Protein AF-A0A813JEU6-F1 (afdb_monomer)

Radius of gyration: 28.08 Å; Cα contacts (8 Å, |Δi|>4): 215; chains: 1; bounding box: 55×67×93 Å

Sequence (274 aa):
MEKSQTVWKFLEMPPPAVVATRYLFKSQRLNYARQCGKLTDPKYDKEHAYRLTHPMLVKTSLRLLATEGALQEAAKTSAAALATPEPAAEESSSPRTVMRSSVDGGAGYPSDASTPQRASSQGSGLADSPTSAIAKGGEAAAIQEAEASIVEMLRWAIANGTDQVRQHFLKENGIGVLLSFIFRKGRSESSREEGFGPDQRARNVLNALIKAAGDKFSSVFAHFLSAGGISVLSESVDLLQQHQGFADFVSKLLWIAWDEEAQRAFLSEGHIRE

pLDDT: mean 77.11, std 19.9, range [33.62, 98.12]

Organism: Polarella g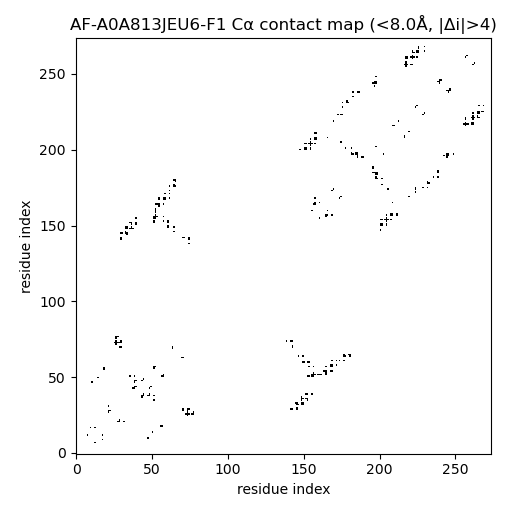lacialis (NCBI:txid89957)

Mean predicted aligned error: 12.78 Å

Solvent-accessible surface area (backbone atoms only — not comparable to full-atom values): 16171 Å² total; per-residue (Å²): 127,82,86,78,72,61,97,58,63,74,85,76,48,55,65,70,54,56,53,47,47,53,70,73,38,50,51,46,34,54,60,54,30,38,59,53,28,56,30,73,38,80,91,32,39,88,85,47,27,73,55,49,34,37,52,67,50,45,53,51,42,48,50,49,62,60,36,68,59,59,54,53,52,15,49,54,45,40,53,51,64,71,66,55,75,76,77,76,79,76,79,78,85,73,87,86,83,86,84,90,82,90,84,88,88,84,87,83,87,86,91,83,90,84,85,80,87,86,85,89,79,92,78,93,70,94,67,87,74,80,61,70,64,62,55,53,54,56,50,54,50,49,48,53,49,18,50,54,17,38,39,50,40,46,23,48,18,45,60,74,29,57,70,68,30,45,49,47,37,54,76,68,43,38,65,52,41,48,50,54,44,34,50,53,50,39,64,70,44,60,81,72,48,89,89,68,54,59,49,66,59,56,50,47,29,52,50,25,43,42,65,70,42,48,91,50,31,22,59,56,48,16,54,40,31,65,70,54,34,53,57,61,56,59,73,39,48,69,57,35,75,75,32,64,54,43,37,53,49,54,50,51,55,47,62,75,23,65,44,73,61,23,49,51,28,60,55,56,62,61,72,75,78,119

Secondary structure (DSSP, 8-state):
--TT--SS-TTTS-HHHHHHHHHH-GGGHHHHHHHHHGGGSHHHHHHHGGGGG-HHHHHHHHHHHH-HHHHHHHHHHHHHHHHSPPPP------------------------------------------HHHHHHHHHHHHHHHHHHHHHHHHHHHHHHS-HHHHHHHHHTTHHHHHHHHHHHHHHHHTTT-TT--S-HHHHHHHHHHHHHHGGGHHHHHHHHIIIIIHHHHHTTHHHHHH-HHHHHHHHHHHHHH-SHHHHHHHHHTGGG--

Nearest PDB structures (foldseek):
  6umm-assembly1_H  TM=2.540E-01  e=4.601E+00  Mycolicibacterium smegmatis MC2 155

Foldseek 3Di:
DPPDPPPDPLLPDDLVVLLVCCVVQLLCVLVSLLVLLCCLPPVNVVPPLVSLLDLSLLLSLLVPLQPVVSLVVSLVSNVVVVPPPDPPPPPPDDDDDDDDDDDDDDDDDDDDDDDDDDDDDDDDDPDPDPPVPVSVVVSVVSSVSSNLSSLQSLLSNLQPYDVVSVVSCLVSLVVLSLLLSQLVVLVVCVVPDDPDAGDVSSVSSVVSNCVSCPPNVLVSVLVSLLVCVVVSVVVNVVVLVVDVRHVVVVVVSCVSNVDPSNVCSNVVVVVVPD

Structure (mmCIF, N/CA/C/O backbone):
data_AF-A0A813JEU6-F1
#
_entry.id   AF-A0A813JEU6-F1
#
loop_
_atom_site.group_PDB
_atom_site.id
_atom_site.type_symbol
_atom_site.label_atom_id
_atom_site.label_alt_id
_atom_site.label_comp_id
_atom_site.label_asym_id
_atom_site.label_entity_id
_atom_site.label_seq_id
_atom_site.pdbx_PDB_ins_code
_atom_site.Cartn_x
_atom_site.Cartn_y
_atom_site.Cartn_z
_atom_site.occupancy
_atom_site.B_iso_or_equiv
_atom_site.auth_seq_id
_atom_site.auth_comp_id
_atom_site.auth_asym_id
_atom_site.auth_atom_id
_atom_site.pdbx_PDB_model_num
ATOM 1 N N . MET A 1 1 ? 16.982 -17.218 -33.006 1.00 37.72 1 MET A N 1
ATOM 2 C CA . MET A 1 1 ? 16.481 -17.422 -31.630 1.00 37.72 1 MET A CA 1
ATOM 3 C C . MET A 1 1 ? 15.644 -16.216 -31.244 1.00 37.72 1 MET A C 1
ATOM 5 O O . MET A 1 1 ? 16.153 -15.105 -31.338 1.00 37.72 1 MET A O 1
ATOM 9 N N . GLU A 1 2 ? 14.375 -16.415 -30.883 1.00 40.03 2 GLU A N 1
ATOM 10 C CA . GLU A 1 2 ? 13.503 -15.353 -30.363 1.00 40.03 2 GLU A CA 1
ATOM 11 C C . GLU A 1 2 ? 14.085 -14.820 -29.050 1.00 40.03 2 GLU A C 1
ATOM 13 O O . GLU A 1 2 ? 13.938 -15.412 -27.980 1.00 40.03 2 GLU A O 1
ATOM 18 N N . LYS A 1 3 ? 14.826 -13.714 -29.140 1.00 47.50 3 LYS A N 1
ATOM 19 C CA . LYS A 1 3 ? 15.381 -13.031 -27.977 1.00 47.50 3 LYS A CA 1
ATOM 20 C C . LYS A 1 3 ? 14.199 -12.513 -27.153 1.00 47.50 3 LYS A C 1
ATOM 22 O O . LYS A 1 3 ? 13.478 -11.644 -27.628 1.00 47.50 3 LYS A O 1
ATOM 27 N N . SER A 1 4 ? 14.039 -13.041 -25.935 1.00 51.56 4 SER A N 1
ATOM 28 C CA . SER A 1 4 ? 13.095 -12.634 -24.872 1.00 51.56 4 SER A CA 1
ATOM 29 C C . SER A 1 4 ? 11.750 -13.365 -24.716 1.00 51.56 4 SER A C 1
ATOM 31 O O . SER A 1 4 ? 10.848 -12.830 -24.072 1.00 51.56 4 SER A O 1
ATOM 33 N N . GLN A 1 5 ? 11.621 -14.633 -25.128 1.00 43.12 5 GLN A N 1
ATOM 34 C CA . GLN A 1 5 ? 10.655 -15.494 -24.429 1.00 43.12 5 GLN A CA 1
ATOM 35 C C . GLN A 1 5 ? 11.175 -15.756 -23.005 1.00 43.12 5 GLN A C 1
ATOM 37 O O . GLN A 1 5 ? 11.946 -16.681 -22.758 1.00 43.12 5 GLN A O 1
ATOM 42 N N . THR A 1 6 ? 10.792 -14.908 -22.042 1.00 52.12 6 THR A N 1
ATOM 43 C CA . THR A 1 6 ? 10.820 -15.296 -20.626 1.00 52.12 6 THR A CA 1
ATOM 44 C C . THR A 1 6 ? 10.103 -16.633 -20.530 1.00 52.12 6 THR A C 1
ATOM 46 O O . THR A 1 6 ? 8.996 -16.737 -21.041 1.00 52.12 6 THR A O 1
ATOM 49 N N . VAL A 1 7 ? 10.760 -17.622 -19.925 1.00 46.81 7 VAL A N 1
ATOM 50 C CA . VAL A 1 7 ? 10.598 -19.088 -20.056 1.00 46.81 7 VAL A CA 1
ATOM 51 C C . VAL A 1 7 ? 9.150 -19.642 -20.049 1.00 46.81 7 VAL A C 1
ATOM 53 O O . VAL A 1 7 ? 8.946 -20.803 -20.375 1.00 46.81 7 VAL A O 1
ATOM 56 N N . TRP A 1 8 ? 8.127 -18.849 -19.722 1.00 54.94 8 TRP A N 1
ATOM 57 C CA . TRP A 1 8 ? 6.720 -19.247 -19.682 1.00 54.94 8 TRP A CA 1
ATOM 58 C C . TRP A 1 8 ? 5.816 -18.089 -20.123 1.00 54.94 8 TRP A C 1
ATOM 60 O O . TRP A 1 8 ? 6.054 -16.940 -19.733 1.00 54.94 8 TRP A O 1
ATOM 70 N N . LYS A 1 9 ? 4.724 -18.360 -20.859 1.00 63.66 9 LYS A N 1
ATOM 71 C CA . LYS A 1 9 ? 3.664 -17.354 -21.011 1.00 63.66 9 LYS A CA 1
ATOM 72 C C . LYS A 1 9 ? 3.099 -17.089 -19.621 1.00 63.66 9 LYS A C 1
ATOM 74 O O . LYS A 1 9 ? 2.478 -17.951 -19.011 1.00 63.66 9 LYS A O 1
ATOM 79 N N . PHE A 1 10 ? 3.344 -15.894 -19.101 1.00 60.50 10 PHE A N 1
ATOM 80 C CA . PHE A 1 10 ? 3.011 -15.501 -17.732 1.00 60.50 10 PHE A CA 1
ATOM 81 C C . PHE A 1 10 ? 1.551 -15.811 -17.332 1.00 60.50 10 PHE A C 1
ATOM 83 O O . PHE A 1 10 ? 1.274 -16.187 -16.192 1.00 60.50 10 PHE A O 1
ATOM 90 N N . LEU A 1 11 ? 0.626 -15.716 -18.291 1.00 63.69 11 LEU A N 1
ATOM 91 C CA . LEU A 1 11 ? -0.797 -16.022 -18.111 1.00 63.69 11 LEU A CA 1
ATOM 92 C C . LEU A 1 11 ? -1.090 -17.532 -17.997 1.00 63.69 11 LEU A C 1
ATOM 94 O O . LEU A 1 11 ? -2.031 -17.923 -17.306 1.00 63.69 11 LEU A O 1
ATOM 98 N N . GLU A 1 12 ? -0.251 -18.380 -18.595 1.00 71.12 12 GLU A N 1
ATOM 99 C CA . GLU A 1 12 ? -0.370 -19.846 -18.576 1.00 71.12 12 GLU A CA 1
ATOM 100 C C . GLU A 1 12 ? 0.210 -20.469 -17.295 1.00 71.12 12 GLU A C 1
ATOM 102 O O . GLU A 1 12 ? -0.091 -21.616 -16.970 1.00 71.12 12 GLU A O 1
ATOM 107 N N . MET A 1 13 ? 1.007 -19.724 -16.520 1.00 67.50 13 MET A N 1
ATOM 108 C CA . MET A 1 13 ? 1.539 -20.225 -15.251 1.00 67.50 13 MET A CA 1
ATOM 109 C C . MET A 1 13 ? 0.450 -20.305 -14.167 1.00 67.50 13 MET A C 1
ATOM 111 O O . MET A 1 13 ? -0.315 -19.346 -14.001 1.00 67.50 13 MET A O 1
ATOM 115 N N . PRO A 1 14 ? 0.420 -21.378 -13.351 1.00 65.69 14 PRO A N 1
ATOM 116 C CA . PRO A 1 14 ? -0.410 -21.429 -12.154 1.00 65.69 14 PRO A CA 1
ATOM 117 C C . PRO A 1 14 ? -0.106 -20.254 -11.203 1.00 65.69 14 PRO A C 1
ATOM 119 O O . PRO A 1 14 ? 1.054 -19.847 -11.087 1.00 65.69 14 PRO A O 1
ATOM 122 N N . PRO A 1 15 ? -1.097 -19.727 -10.458 1.00 60.72 15 PRO A N 1
ATOM 123 C CA . PRO A 1 15 ? -0.890 -18.594 -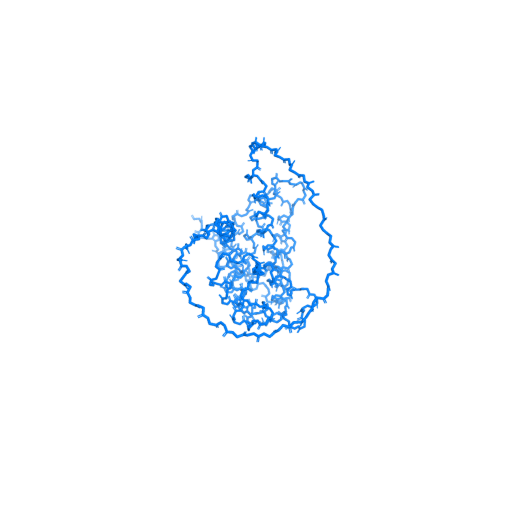9.549 1.00 60.72 15 PRO A CA 1
ATOM 124 C C . PRO A 1 15 ? 0.266 -18.777 -8.541 1.00 60.72 15 PRO A C 1
ATOM 126 O O . PRO A 1 15 ? 1.046 -17.837 -8.369 1.00 60.72 15 PRO A O 1
ATOM 129 N N . PRO A 1 16 ? 0.477 -19.967 -7.936 1.00 58.94 16 PRO A N 1
ATOM 130 C CA . PRO A 1 16 ? 1.634 -20.195 -7.069 1.00 58.94 16 PRO A CA 1
ATOM 131 C C . PRO A 1 16 ? 2.980 -20.057 -7.797 1.00 58.94 16 PRO A C 1
ATOM 133 O O . PRO A 1 16 ? 3.939 -19.556 -7.215 1.00 58.94 16 PRO A O 1
ATOM 136 N N . ALA A 1 17 ? 3.054 -20.436 -9.078 1.00 66.75 17 ALA A N 1
ATOM 137 C CA . ALA A 1 17 ? 4.271 -20.330 -9.883 1.00 66.75 17 ALA A CA 1
ATOM 138 C C . ALA A 1 17 ? 4.591 -18.871 -10.246 1.00 66.75 17 ALA A C 1
ATOM 140 O O . ALA A 1 17 ? 5.748 -18.456 -10.181 1.00 66.75 17 ALA A O 1
ATOM 141 N N . VAL A 1 18 ? 3.568 -18.058 -10.532 1.00 67.25 18 VAL A N 1
ATOM 142 C CA . VAL A 1 18 ? 3.700 -16.600 -10.722 1.00 67.25 18 VAL A CA 1
ATOM 143 C C . VAL A 1 18 ? 4.264 -15.918 -9.470 1.00 67.25 18 VAL A C 1
ATOM 145 O O . VAL A 1 18 ? 5.141 -15.059 -9.550 1.00 67.25 18 VAL A O 1
ATOM 148 N N . VAL A 1 19 ? 3.781 -16.309 -8.290 1.00 63.12 19 VAL A N 1
ATOM 149 C CA . VAL A 1 19 ? 4.295 -15.795 -7.014 1.00 63.12 19 VAL A CA 1
ATOM 150 C C . VAL A 1 19 ? 5.732 -16.265 -6.783 1.00 63.12 19 VAL A C 1
ATOM 152 O O . VAL A 1 19 ? 6.600 -15.453 -6.473 1.00 63.12 19 VAL A O 1
ATOM 155 N N . ALA A 1 20 ? 6.005 -17.561 -6.950 1.00 61.69 20 ALA A N 1
ATOM 156 C CA . ALA A 1 20 ? 7.319 -18.145 -6.693 1.00 61.69 20 ALA A CA 1
ATOM 157 C C . ALA A 1 20 ? 8.407 -17.558 -7.607 1.00 61.69 20 ALA A C 1
ATOM 159 O O . ALA A 1 20 ? 9.488 -17.201 -7.138 1.00 61.69 20 ALA A O 1
ATOM 160 N N . THR A 1 21 ? 8.114 -17.370 -8.895 1.00 69.00 21 THR A N 1
ATOM 161 C CA . THR A 1 21 ? 9.058 -16.798 -9.871 1.00 69.00 21 THR A CA 1
ATOM 162 C C . THR A 1 21 ? 9.505 -15.378 -9.507 1.00 69.00 21 THR A C 1
ATOM 164 O O . THR A 1 21 ? 10.678 -15.050 -9.686 1.00 69.00 21 THR A O 1
ATOM 167 N N . ARG A 1 22 ? 8.643 -14.558 -8.887 1.00 65.75 22 ARG A N 1
ATOM 168 C CA . ARG A 1 22 ? 9.015 -13.224 -8.362 1.00 65.75 22 ARG A CA 1
ATOM 169 C C . ARG A 1 22 ? 10.056 -13.279 -7.240 1.00 65.75 22 ARG A C 1
ATOM 171 O O . ARG A 1 22 ? 10.884 -12.371 -7.102 1.00 65.75 22 ARG A O 1
ATOM 178 N N . TYR A 1 23 ? 10.014 -14.327 -6.423 1.00 62.91 23 TYR A N 1
ATOM 179 C CA . TYR A 1 23 ? 10.981 -14.530 -5.346 1.00 62.91 23 TYR A CA 1
ATOM 180 C C . TYR A 1 23 ? 12.289 -15.127 -5.855 1.00 62.91 23 TYR A C 1
ATOM 182 O O . TYR A 1 23 ? 13.352 -14.671 -5.429 1.00 62.91 23 TYR A O 1
ATOM 190 N N . LEU A 1 24 ? 12.199 -16.094 -6.771 1.00 63.19 24 LEU A N 1
ATOM 191 C CA . LEU A 1 24 ? 13.341 -16.841 -7.293 1.00 63.19 24 LEU A CA 1
ATOM 192 C C . LEU A 1 24 ? 14.199 -16.007 -8.254 1.00 63.19 24 LEU A C 1
ATOM 194 O O . LEU A 1 24 ? 15.423 -16.039 -8.165 1.00 63.19 24 LEU A O 1
ATOM 198 N N . PHE A 1 25 ? 13.586 -15.196 -9.120 1.00 75.50 25 PHE A N 1
ATOM 199 C CA . PHE A 1 25 ? 14.305 -14.446 -10.155 1.00 75.50 25 PHE A CA 1
ATOM 200 C C . PHE A 1 25 ? 14.389 -12.957 -9.817 1.00 75.50 25 PHE A C 1
ATOM 202 O O . PHE A 1 25 ? 13.653 -12.130 -10.359 1.00 75.50 25 PHE A O 1
ATOM 209 N N . LYS A 1 26 ? 15.317 -12.604 -8.916 1.00 76.75 26 LYS A N 1
ATOM 210 C CA . LYS A 1 26 ? 15.502 -11.216 -8.450 1.00 76.75 26 LYS A CA 1
ATOM 211 C C . LYS A 1 26 ? 15.727 -10.219 -9.593 1.00 76.75 26 LYS A C 1
ATOM 213 O O . LYS A 1 26 ? 15.149 -9.138 -9.562 1.00 76.75 26 LYS A O 1
ATOM 218 N N . SER A 1 27 ? 16.494 -10.609 -10.612 1.00 77.12 27 SER A N 1
ATOM 219 C CA . SER A 1 27 ? 16.801 -9.789 -11.793 1.00 77.12 27 SER A CA 1
ATOM 220 C C . SER A 1 27 ? 15.574 -9.433 -12.639 1.00 77.12 27 SER A C 1
ATOM 222 O O . SE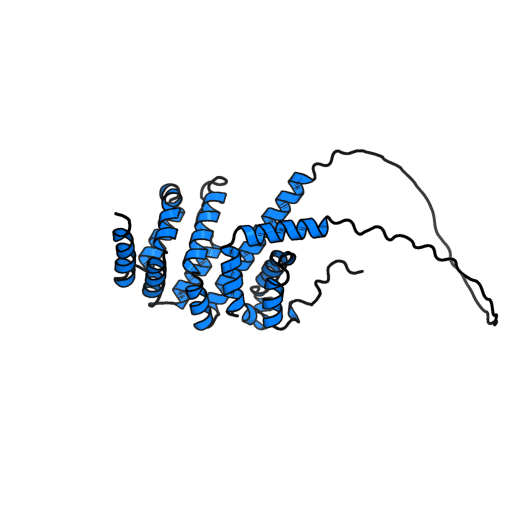R A 1 27 ? 15.588 -8.431 -13.340 1.00 77.12 27 SER A O 1
ATOM 224 N N . GLN A 1 28 ? 14.496 -10.218 -12.557 1.00 78.31 28 GLN A N 1
ATOM 225 C CA . GLN A 1 28 ? 13.286 -10.038 -13.366 1.00 78.31 28 GLN A CA 1
ATOM 226 C C . GLN A 1 28 ? 12.128 -9.399 -12.587 1.00 78.31 28 GLN A C 1
ATOM 228 O O . GLN A 1 28 ? 11.028 -9.241 -13.117 1.00 78.31 28 GLN A O 1
ATOM 233 N N . ARG A 1 29 ? 12.348 -9.003 -11.326 1.00 80.06 29 ARG A N 1
ATOM 234 C CA . ARG A 1 29 ? 11.290 -8.475 -10.447 1.00 80.06 29 ARG A CA 1
ATOM 235 C C . ARG A 1 29 ? 10.561 -7.270 -11.030 1.00 80.06 29 ARG A C 1
ATOM 237 O O . ARG A 1 29 ? 9.339 -7.228 -10.946 1.00 80.06 29 ARG A O 1
ATOM 244 N N . LEU A 1 30 ? 11.283 -6.336 -11.651 1.00 78.50 30 LEU A N 1
ATOM 245 C CA . LEU A 1 30 ? 10.684 -5.156 -12.289 1.00 78.50 30 LEU A CA 1
ATOM 246 C C . LEU A 1 30 ? 9.769 -5.541 -13.451 1.00 78.50 30 LEU A C 1
ATOM 248 O O . LEU A 1 30 ? 8.652 -5.044 -13.563 1.00 78.50 30 LEU A O 1
ATOM 252 N N . ASN A 1 31 ? 10.210 -6.478 -14.287 1.00 80.69 31 ASN A N 1
ATOM 253 C CA . ASN A 1 31 ? 9.414 -6.962 -15.410 1.00 80.69 31 ASN A CA 1
ATOM 254 C C . ASN A 1 31 ? 8.146 -7.668 -14.921 1.00 80.69 31 ASN A C 1
ATOM 256 O O . ASN A 1 31 ? 7.058 -7.381 -15.417 1.00 80.69 31 ASN A O 1
ATOM 260 N N . TYR A 1 32 ? 8.251 -8.506 -13.889 1.00 80.62 32 TYR A N 1
ATOM 261 C CA . TYR A 1 32 ? 7.089 -9.170 -13.298 1.00 80.62 32 TYR A CA 1
ATOM 262 C C . TYR A 1 32 ? 6.151 -8.222 -12.545 1.00 80.62 32 TYR A C 1
ATOM 264 O O . TYR A 1 32 ? 4.944 -8.462 -12.509 1.00 80.62 32 TYR A O 1
ATOM 272 N N . ALA A 1 33 ? 6.666 -7.156 -11.930 1.00 81.81 33 ALA A N 1
ATOM 273 C CA . ALA A 1 33 ? 5.839 -6.115 -11.325 1.00 81.81 33 ALA A CA 1
ATOM 274 C C . ALA A 1 33 ? 4.949 -5.461 -12.388 1.00 81.81 33 ALA A C 1
ATOM 276 O O . ALA A 1 33 ? 3.727 -5.468 -12.251 1.00 81.81 33 ALA A O 1
ATOM 277 N N . ARG A 1 34 ? 5.556 -5.021 -13.495 1.00 83.88 34 ARG A N 1
ATOM 278 C CA . ARG A 1 34 ? 4.853 -4.396 -14.623 1.00 83.88 34 ARG A CA 1
ATOM 279 C C . ARG A 1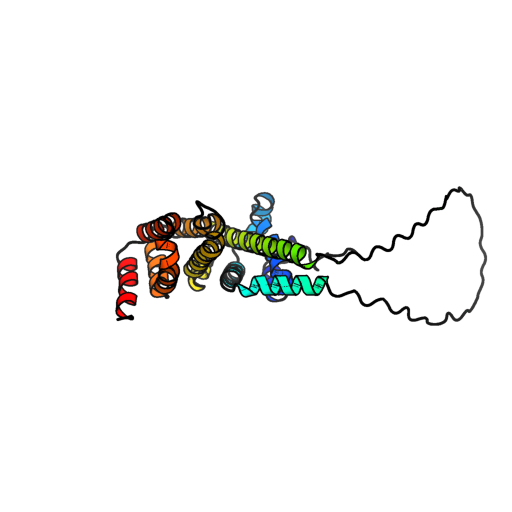 34 ? 3.867 -5.334 -15.312 1.00 83.88 34 ARG A C 1
ATOM 281 O O . ARG A 1 34 ? 2.733 -4.954 -15.581 1.00 83.88 34 ARG A O 1
ATOM 288 N N . GLN A 1 35 ? 4.261 -6.582 -15.565 1.00 82.81 35 GLN A N 1
ATOM 289 C CA . GLN A 1 35 ? 3.372 -7.577 -16.177 1.00 82.81 35 GLN A CA 1
ATOM 290 C C . GLN A 1 35 ? 2.139 -7.864 -15.314 1.00 82.81 35 GLN A C 1
ATOM 292 O O . GLN A 1 35 ? 1.042 -7.977 -15.850 1.00 82.81 35 GLN A O 1
ATOM 297 N N . CYS A 1 36 ? 2.292 -7.938 -13.990 1.00 80.75 36 CYS A N 1
ATOM 298 C CA . CYS A 1 36 ? 1.143 -8.073 -13.099 1.00 80.75 36 CYS A CA 1
ATOM 299 C C . CYS A 1 36 ? 0.292 -6.810 -13.021 1.00 80.75 36 CYS A C 1
ATOM 301 O O . CYS A 1 36 ? -0.914 -6.939 -12.848 1.00 80.75 36 CYS A O 1
ATOM 303 N N . GLY A 1 37 ? 0.892 -5.624 -13.162 1.00 83.06 37 GLY A N 1
ATOM 304 C CA . GLY A 1 37 ? 0.149 -4.372 -13.289 1.00 83.06 37 GLY A CA 1
ATOM 305 C C . GLY A 1 37 ? -0.880 -4.451 -14.415 1.00 83.06 37 GLY A C 1
ATOM 306 O O . GLY A 1 37 ? -2.023 -4.081 -14.215 1.00 83.06 37 GLY A O 1
ATOM 307 N N . LYS A 1 38 ? -0.544 -5.083 -15.547 1.00 84.06 38 LYS A N 1
ATOM 308 C CA . LYS A 1 38 ? -1.500 -5.300 -16.651 1.00 84.06 38 LYS A CA 1
ATOM 309 C C . LYS A 1 38 ? -2.723 -6.127 -16.252 1.00 84.06 38 LYS A C 1
ATOM 311 O O . LYS A 1 38 ? -3.752 -6.030 -16.902 1.00 84.06 38 LYS A O 1
ATOM 316 N N . LEU A 1 39 ? -2.651 -6.940 -15.195 1.00 83.81 39 LEU A N 1
ATOM 317 C CA . LEU A 1 39 ? -3.807 -7.715 -14.735 1.00 83.81 39 LEU A CA 1
ATOM 318 C C . LEU A 1 39 ? -4.896 -6.841 -14.097 1.00 83.81 39 LEU A C 1
ATOM 320 O O . LEU A 1 39 ? -5.989 -7.348 -13.873 1.00 83.81 39 LEU A O 1
ATOM 324 N N . THR A 1 40 ? -4.622 -5.565 -13.802 1.00 84.31 40 THR A N 1
ATOM 325 C CA . THR A 1 40 ? -5.649 -4.618 -13.344 1.00 84.31 40 THR A CA 1
ATOM 326 C C . THR A 1 40 ? -6.434 -3.995 -14.497 1.00 84.31 40 THR A C 1
ATOM 328 O O . THR A 1 40 ? -7.442 -3.335 -14.243 1.00 84.31 40 THR A O 1
ATOM 331 N N . ASP A 1 41 ? -6.026 -4.218 -15.754 1.00 85.50 41 ASP A N 1
ATOM 332 C CA . ASP A 1 41 ? -6.792 -3.761 -16.910 1.00 85.50 41 ASP A CA 1
ATOM 333 C C . ASP A 1 41 ? -8.127 -4.524 -17.001 1.00 85.50 41 ASP A C 1
ATOM 335 O O . ASP A 1 41 ? -8.139 -5.758 -16.896 1.00 85.50 41 ASP A O 1
ATOM 339 N N . PRO A 1 42 ? -9.248 -3.846 -17.329 1.00 87.38 42 PRO A N 1
ATOM 340 C CA . PRO A 1 42 ? -10.566 -4.478 -17.463 1.00 87.38 42 PRO A CA 1
ATOM 341 C C . PRO A 1 42 ? -10.599 -5.677 -18.420 1.00 87.38 42 PRO A C 1
ATOM 343 O O . PRO A 1 42 ? -11.422 -6.578 -18.274 1.00 87.38 42 PRO A O 1
ATOM 346 N N . LYS A 1 43 ? -9.679 -5.709 -19.395 1.00 87.62 43 LYS A N 1
ATOM 347 C CA . LYS A 1 43 ? -9.516 -6.819 -20.341 1.00 87.62 43 LYS A CA 1
ATOM 348 C C . LYS A 1 43 ? -9.162 -8.142 -19.650 1.00 87.62 43 LYS A C 1
ATOM 350 O O . LYS A 1 43 ? -9.590 -9.188 -20.123 1.00 87.62 43 LYS A O 1
ATOM 355 N N . TYR A 1 44 ? -8.381 -8.105 -18.571 1.00 80.75 44 TYR A N 1
ATOM 356 C CA . TYR A 1 44 ? -7.890 -9.301 -17.873 1.00 80.75 44 TYR A CA 1
ATOM 357 C C . TYR A 1 44 ? -8.584 -9.537 -16.523 1.00 80.75 44 TYR A C 1
ATOM 359 O O . TYR A 1 44 ? -8.308 -10.540 -15.860 1.00 80.75 44 TYR A O 1
ATOM 367 N N . ASP A 1 45 ? -9.504 -8.648 -16.136 1.00 78.25 45 ASP A N 1
ATOM 368 C CA . ASP A 1 45 ? -10.168 -8.652 -14.830 1.00 78.25 45 ASP A CA 1
ATOM 369 C C . ASP A 1 45 ? -10.882 -9.982 -14.541 1.00 78.25 45 ASP A C 1
ATOM 371 O O . ASP A 1 45 ? -10.652 -10.628 -13.518 1.00 78.25 45 ASP A O 1
ATOM 375 N N . LYS A 1 46 ? -11.660 -10.473 -15.512 1.00 80.81 46 LYS A N 1
ATOM 376 C CA . LYS A 1 46 ? -12.467 -11.694 -15.356 1.00 80.81 46 LYS A CA 1
ATOM 377 C C . LYS A 1 46 ? -11.639 -12.973 -15.232 1.00 80.81 46 LYS A C 1
ATOM 379 O O . LYS A 1 46 ? -12.021 -13.876 -14.495 1.00 80.81 46 LYS A O 1
ATOM 384 N N . GLU A 1 47 ? -10.532 -13.073 -15.964 1.00 78.62 47 GLU A N 1
ATOM 385 C CA . GLU A 1 47 ? -9.786 -14.332 -16.092 1.00 78.62 47 GLU A CA 1
ATOM 386 C C . GLU A 1 47 ? -8.579 -14.415 -15.165 1.00 78.62 47 GLU A C 1
ATOM 388 O O . GLU A 1 47 ? -8.142 -15.513 -14.820 1.00 78.62 47 GLU A O 1
ATOM 393 N N . HIS A 1 48 ? -7.989 -13.281 -14.785 1.00 80.69 48 HIS A N 1
ATOM 394 C CA . HIS A 1 48 ? -6.670 -13.279 -14.159 1.00 80.69 48 HIS A CA 1
ATOM 395 C C . HIS A 1 48 ? -6.538 -12.344 -12.963 1.00 80.69 48 HIS A C 1
ATOM 397 O O . HIS A 1 48 ? -5.618 -12.551 -12.167 1.00 80.69 48 HIS A O 1
ATOM 403 N N . ALA A 1 49 ? -7.429 -11.368 -12.768 1.00 79.62 49 ALA A N 1
ATOM 404 C CA . ALA A 1 49 ? -7.269 -10.438 -11.654 1.00 79.62 49 ALA A CA 1
ATOM 405 C C . ALA A 1 49 ? -7.445 -11.108 -10.288 1.00 79.62 49 ALA A C 1
ATOM 407 O O . ALA A 1 49 ? -6.763 -10.719 -9.345 1.00 79.62 49 ALA A O 1
ATOM 408 N N . TYR A 1 50 ? -8.194 -12.218 -10.186 1.00 82.75 50 TYR A N 1
ATOM 409 C CA . TYR A 1 50 ? -8.249 -13.031 -8.957 1.00 82.75 50 TYR A CA 1
ATOM 410 C C . TYR A 1 50 ? -6.856 -13.426 -8.439 1.00 82.75 50 TYR A C 1
ATOM 412 O O . TYR A 1 50 ? -6.674 -13.644 -7.246 1.00 82.75 50 TYR A O 1
ATOM 420 N N . ARG A 1 51 ? -5.842 -13.498 -9.312 1.00 83.44 51 ARG A N 1
ATOM 421 C CA . ARG A 1 51 ? -4.465 -13.803 -8.912 1.00 83.44 51 ARG A CA 1
ATOM 422 C C . ARG A 1 51 ? -3.893 -12.712 -8.016 1.00 83.44 51 ARG A C 1
ATOM 424 O O . ARG A 1 51 ? -3.144 -13.040 -7.104 1.00 83.44 51 ARG A O 1
ATOM 431 N N . LEU A 1 52 ? -4.272 -11.451 -8.238 1.00 85.38 52 LEU A N 1
ATOM 432 C CA . LEU A 1 52 ? -3.816 -10.281 -7.485 1.00 85.38 52 LEU A CA 1
ATOM 433 C C . LEU A 1 52 ? -4.271 -10.299 -6.020 1.00 85.38 52 LEU A C 1
ATOM 435 O O . LEU A 1 52 ? -3.600 -9.700 -5.184 1.00 85.38 52 LEU A O 1
ATOM 439 N N . THR A 1 53 ? -5.349 -11.018 -5.682 1.00 89.00 53 THR A N 1
ATOM 440 C CA . THR A 1 53 ? -5.804 -11.162 -4.288 1.00 89.00 53 THR A CA 1
ATOM 441 C C . THR A 1 53 ? -4.973 -12.165 -3.485 1.00 89.00 53 THR A C 1
ATOM 443 O O . THR A 1 53 ? -5.186 -12.308 -2.286 1.00 89.00 53 THR A O 1
ATOM 446 N N . HIS A 1 54 ? -4.016 -12.878 -4.088 1.00 88.50 54 HIS A N 1
ATOM 447 C CA . HIS A 1 54 ? -3.272 -13.898 -3.354 1.00 88.50 54 HIS A CA 1
ATOM 448 C C . HIS A 1 54 ? -2.433 -13.270 -2.215 1.00 88.50 54 HIS A C 1
ATOM 450 O O . HIS A 1 54 ? -1.618 -12.382 -2.488 1.00 88.50 54 HIS A O 1
ATOM 456 N N . PRO A 1 55 ? -2.517 -13.760 -0.958 1.00 88.38 55 PRO A N 1
ATOM 457 C CA . PRO A 1 55 ? -1.822 -13.163 0.190 1.00 88.38 55 PRO A CA 1
ATOM 458 C C . PRO A 1 55 ? -0.320 -12.951 -0.009 1.00 88.38 55 PRO A C 1
ATOM 460 O O . PRO A 1 55 ? 0.241 -11.917 0.352 1.00 88.38 55 PRO A O 1
ATOM 463 N N . MET A 1 56 ? 0.340 -13.917 -0.650 1.00 85.38 56 MET A N 1
ATOM 464 C CA . MET A 1 56 ? 1.766 -13.799 -0.946 1.00 85.38 56 MET A CA 1
ATOM 465 C C . MET A 1 56 ? 2.088 -12.664 -1.919 1.00 85.38 56 MET A C 1
ATOM 467 O O . MET A 1 56 ? 3.145 -12.065 -1.767 1.00 85.38 56 MET A O 1
ATOM 471 N N . LEU A 1 57 ? 1.209 -12.324 -2.872 1.00 85.69 57 LEU A N 1
ATOM 472 C CA . LEU A 1 57 ? 1.443 -11.172 -3.750 1.00 85.69 57 LEU A CA 1
ATOM 473 C C . LEU A 1 57 ? 1.372 -9.862 -2.980 1.00 85.69 57 LEU A C 1
ATOM 475 O O . LEU A 1 57 ? 2.209 -8.996 -3.225 1.00 85.69 57 LEU A O 1
ATOM 479 N N . VAL A 1 58 ? 0.429 -9.727 -2.045 1.00 89.44 58 VAL A N 1
ATOM 480 C CA . VAL A 1 58 ? 0.342 -8.555 -1.162 1.00 89.44 58 VAL A CA 1
ATOM 481 C C . VAL A 1 58 ? 1.628 -8.423 -0.353 1.00 89.44 58 VAL A C 1
ATOM 483 O O . VAL A 1 58 ? 2.278 -7.381 -0.396 1.00 89.44 58 VAL A O 1
ATOM 486 N N . LYS A 1 59 ? 2.070 -9.514 0.281 1.00 90.06 59 LYS A N 1
ATOM 487 C CA . LYS A 1 59 ? 3.325 -9.549 1.038 1.00 90.06 59 LYS A CA 1
ATOM 488 C C . LYS A 1 59 ? 4.546 -9.192 0.186 1.00 90.06 59 LYS A C 1
ATOM 490 O O . LYS A 1 59 ? 5.377 -8.391 0.609 1.00 90.06 59 LYS A O 1
ATOM 495 N N . THR A 1 60 ? 4.682 -9.760 -1.018 1.00 87.12 60 THR A N 1
ATOM 496 C CA . THR A 1 60 ? 5.786 -9.395 -1.924 1.00 87.12 60 THR A CA 1
ATOM 497 C C . THR A 1 60 ? 5.728 -7.920 -2.294 1.00 87.12 60 THR A C 1
ATOM 499 O O . THR A 1 60 ? 6.753 -7.251 -2.272 1.00 87.12 60 THR A O 1
ATOM 502 N N . SER A 1 61 ? 4.539 -7.424 -2.631 1.00 89.25 61 SER A N 1
ATOM 503 C CA . SER A 1 61 ? 4.314 -6.049 -3.077 1.00 89.25 61 SER A CA 1
ATOM 504 C C . SER A 1 61 ? 4.702 -5.047 -1.993 1.00 89.25 61 SER A C 1
ATOM 506 O O . SER A 1 61 ? 5.489 -4.142 -2.254 1.00 89.25 61 SER A O 1
ATOM 508 N N . LEU A 1 62 ? 4.257 -5.276 -0.754 1.00 91.19 62 LEU A N 1
ATOM 509 C CA . LEU A 1 62 ? 4.650 -4.470 0.403 1.00 91.19 62 LEU A CA 1
ATOM 510 C C . LEU A 1 62 ? 6.158 -4.515 0.644 1.00 91.19 62 LEU A C 1
ATOM 512 O O . LEU A 1 62 ? 6.791 -3.474 0.791 1.00 91.19 62 LEU A O 1
ATOM 516 N N . ARG A 1 63 ? 6.768 -5.706 0.597 1.00 89.56 63 ARG A N 1
ATOM 517 C CA . ARG A 1 63 ? 8.220 -5.842 0.764 1.00 89.56 63 ARG A CA 1
ATOM 518 C C . ARG A 1 63 ? 9.005 -5.075 -0.302 1.00 89.56 63 ARG A C 1
ATOM 520 O O . ARG A 1 63 ? 10.036 -4.490 0.023 1.00 89.56 63 ARG A O 1
ATOM 527 N N . LEU A 1 64 ? 8.550 -5.099 -1.556 1.00 87.00 64 LEU A N 1
ATOM 528 C CA . LEU A 1 64 ? 9.194 -4.379 -2.658 1.00 87.00 64 LEU A CA 1
ATOM 529 C C . LEU A 1 64 ? 9.068 -2.858 -2.506 1.00 87.00 64 LEU A C 1
ATOM 531 O O . LEU A 1 64 ? 10.033 -2.167 -2.806 1.00 87.00 64 LEU A O 1
ATOM 535 N N . LEU A 1 65 ? 7.937 -2.347 -2.007 1.00 88.19 65 LEU A N 1
ATOM 536 C CA . LEU A 1 65 ? 7.779 -0.913 -1.722 1.00 88.19 65 LEU A CA 1
ATOM 537 C C . LEU A 1 65 ? 8.616 -0.458 -0.519 1.00 88.19 65 LEU A C 1
ATOM 539 O O . LEU A 1 65 ? 9.237 0.607 -0.570 1.00 88.19 65 LEU A O 1
ATOM 543 N N . ALA A 1 66 ? 8.651 -1.273 0.540 1.00 87.56 66 ALA A N 1
ATOM 544 C CA . ALA A 1 66 ? 9.398 -0.988 1.763 1.00 87.56 66 ALA A CA 1
ATOM 545 C C . ALA A 1 66 ? 10.916 -1.020 1.534 1.00 87.56 66 ALA A C 1
ATOM 547 O O . ALA A 1 66 ? 11.652 -0.189 2.057 1.00 87.56 66 ALA A O 1
ATOM 548 N N . THR A 1 67 ? 11.398 -1.974 0.732 1.00 82.12 67 THR A N 1
ATOM 549 C CA . THR A 1 67 ? 12.832 -2.150 0.483 1.00 82.12 67 THR A CA 1
ATOM 550 C C . THR A 1 67 ? 13.232 -1.369 -0.765 1.00 82.12 67 THR A C 1
ATOM 552 O O . THR A 1 67 ? 13.272 -1.919 -1.862 1.00 82.12 67 THR A O 1
ATOM 555 N N . GLU A 1 68 ? 13.556 -0.090 -0.594 1.00 61.16 68 GLU A N 1
ATOM 556 C CA . GLU A 1 68 ? 13.961 0.833 -1.670 1.00 61.16 68 GLU A CA 1
ATOM 557 C C . GLU A 1 68 ? 15.071 0.269 -2.574 1.00 61.16 68 GLU A C 1
ATOM 559 O O . GLU A 1 68 ? 15.032 0.385 -3.800 1.00 61.16 68 GLU A O 1
ATOM 564 N N . GLY A 1 69 ? 16.019 -0.451 -1.969 1.00 59.38 69 GLY A N 1
ATOM 565 C CA . GLY A 1 69 ? 17.102 -1.120 -2.680 1.00 59.38 69 GLY A CA 1
ATOM 566 C C . GLY A 1 69 ? 16.662 -2.340 -3.489 1.00 59.38 69 GLY A C 1
ATOM 567 O O . GLY A 1 69 ? 17.307 -2.662 -4.473 1.00 59.38 69 GLY A O 1
ATOM 568 N N . ALA A 1 70 ? 15.557 -3.015 -3.162 1.00 61.97 70 ALA A N 1
ATOM 569 C CA . ALA A 1 70 ? 15.201 -4.269 -3.833 1.00 61.97 70 ALA A CA 1
ATOM 570 C C . ALA A 1 70 ? 14.789 -4.070 -5.301 1.00 61.97 70 ALA A C 1
ATOM 572 O O . ALA A 1 70 ? 14.982 -4.976 -6.116 1.00 61.97 70 ALA A O 1
ATOM 573 N N . LEU A 1 71 ? 14.220 -2.906 -5.635 1.00 68.75 71 LEU A N 1
ATOM 574 C CA . LEU A 1 71 ? 13.893 -2.531 -7.012 1.00 68.75 71 LEU A CA 1
ATOM 575 C C . LEU A 1 71 ? 15.115 -1.953 -7.735 1.00 68.75 71 LEU A C 1
ATOM 577 O O . LEU A 1 71 ? 15.356 -2.319 -8.882 1.00 68.75 71 LEU A O 1
ATOM 581 N N . GLN A 1 72 ? 15.929 -1.144 -7.051 1.00 71.56 72 GLN A N 1
ATOM 582 C CA . GLN A 1 72 ? 17.177 -0.604 -7.604 1.00 71.56 72 GLN A CA 1
ATOM 583 C C . GLN A 1 72 ? 18.227 -1.701 -7.872 1.00 71.56 72 GLN A C 1
ATOM 585 O O . GLN A 1 72 ? 18.892 -1.693 -8.900 1.00 71.56 72 GLN A O 1
ATOM 590 N N . GLU A 1 73 ? 18.369 -2.691 -6.991 1.00 66.62 73 GLU A N 1
ATOM 591 C CA . GLU A 1 73 ? 19.237 -3.860 -7.188 1.00 66.62 73 GLU A CA 1
ATOM 592 C C . GLU A 1 73 ? 18.761 -4.720 -8.358 1.00 66.62 73 GLU A C 1
ATOM 594 O O . GLU A 1 73 ? 19.576 -5.189 -9.155 1.00 66.62 73 GLU A O 1
ATOM 599 N N . ALA A 1 74 ? 17.445 -4.919 -8.488 1.00 66.81 74 ALA A N 1
ATOM 600 C CA . ALA A 1 74 ? 16.874 -5.632 -9.625 1.00 66.81 74 ALA A CA 1
ATOM 601 C C . ALA A 1 74 ? 17.151 -4.891 -10.942 1.00 66.81 74 ALA A C 1
ATOM 603 O O . ALA A 1 74 ? 17.515 -5.529 -11.929 1.00 66.81 74 ALA A O 1
ATOM 604 N N . ALA A 1 75 ? 17.042 -3.560 -10.933 1.00 71.25 75 ALA A N 1
ATOM 605 C CA . ALA A 1 75 ? 17.341 -2.699 -12.070 1.00 71.25 75 ALA A CA 1
ATOM 606 C C . ALA A 1 75 ? 18.813 -2.820 -12.506 1.00 71.25 75 ALA A C 1
ATOM 608 O O . ALA A 1 75 ? 19.090 -3.203 -13.645 1.00 71.25 75 ALA A O 1
ATOM 609 N N . LYS A 1 76 ? 19.747 -2.656 -11.560 1.00 75.00 76 LYS A N 1
ATOM 610 C CA . LYS A 1 76 ? 21.193 -2.834 -11.775 1.00 75.00 76 LYS A CA 1
ATOM 611 C C . LYS A 1 76 ? 21.545 -4.233 -12.283 1.00 75.00 76 LYS A C 1
ATOM 613 O O . LYS A 1 76 ? 22.330 -4.374 -13.217 1.00 75.00 76 LYS A O 1
ATOM 618 N N . THR A 1 77 ? 20.944 -5.275 -11.703 1.00 72.06 77 THR A N 1
ATOM 619 C CA . THR A 1 77 ? 21.194 -6.672 -12.107 1.00 72.06 77 THR A CA 1
ATOM 620 C C . THR A 1 77 ? 20.676 -6.943 -13.519 1.00 72.06 77 THR A C 1
ATOM 622 O O . THR A 1 77 ? 21.345 -7.610 -14.306 1.00 72.06 77 THR A O 1
ATOM 625 N N . SER A 1 78 ? 19.496 -6.418 -13.866 1.00 69.88 78 SER A N 1
ATOM 626 C CA . SER A 1 78 ? 18.941 -6.545 -15.216 1.00 69.88 78 SER A CA 1
ATOM 627 C C . SER A 1 78 ? 19.804 -5.819 -16.248 1.00 69.88 78 SER A C 1
ATOM 629 O O . SER A 1 78 ? 20.024 -6.357 -17.331 1.00 69.88 78 SER A O 1
ATOM 631 N N . ALA A 1 79 ? 20.312 -4.629 -15.919 1.00 74.31 79 ALA A N 1
ATOM 632 C CA . ALA A 1 79 ? 21.219 -3.882 -16.785 1.00 74.31 79 ALA A CA 1
ATOM 633 C C . ALA A 1 79 ? 22.550 -4.629 -16.996 1.00 74.31 79 ALA A C 1
ATOM 635 O O . ALA A 1 79 ? 23.013 -4.750 -18.128 1.00 74.31 79 ALA A O 1
ATOM 636 N N . ALA A 1 80 ? 23.124 -5.208 -15.935 1.00 72.25 80 ALA A N 1
ATOM 637 C CA . ALA A 1 80 ? 24.354 -5.999 -16.016 1.00 72.25 80 ALA A CA 1
ATOM 638 C C . ALA A 1 80 ? 24.194 -7.274 -16.870 1.00 72.25 80 ALA A C 1
ATOM 640 O O . ALA A 1 80 ? 25.080 -7.611 -17.655 1.00 72.25 80 ALA A O 1
ATOM 641 N N . ALA A 1 81 ? 23.046 -7.955 -16.775 1.00 67.81 81 ALA A N 1
ATOM 642 C CA . ALA A 1 81 ? 22.757 -9.145 -17.578 1.00 67.81 81 ALA A CA 1
ATOM 643 C C . ALA A 1 81 ? 22.634 -8.839 -19.084 1.00 67.81 81 ALA A C 1
ATOM 645 O O . ALA A 1 81 ? 23.000 -9.669 -19.909 1.00 67.81 81 ALA A O 1
ATOM 646 N N . LEU A 1 82 ? 22.148 -7.647 -19.445 1.00 65.88 82 LEU A N 1
ATOM 647 C CA . LEU A 1 82 ? 22.069 -7.178 -20.835 1.00 65.88 82 LEU A CA 1
ATOM 648 C C . LEU A 1 82 ? 23.425 -6.720 -21.391 1.00 65.88 82 LEU A C 1
ATOM 650 O O . LEU A 1 82 ? 23.635 -6.774 -22.598 1.00 65.88 82 LEU A O 1
ATOM 654 N N . ALA A 1 83 ? 24.330 -6.267 -20.522 1.00 66.88 83 ALA A N 1
ATOM 655 C CA . ALA A 1 83 ? 25.647 -5.759 -20.897 1.00 66.88 83 ALA A CA 1
ATOM 656 C C . ALA A 1 83 ? 26.731 -6.844 -20.992 1.00 66.88 83 ALA A C 1
ATOM 658 O O . ALA A 1 83 ? 27.857 -6.525 -21.364 1.00 66.88 83 ALA A O 1
ATOM 659 N N . THR A 1 84 ? 26.431 -8.103 -20.653 1.00 60.44 84 THR A N 1
ATOM 660 C CA . THR A 1 84 ? 27.403 -9.198 -20.781 1.00 60.44 84 THR A CA 1
ATOM 661 C C . THR A 1 84 ? 27.506 -9.577 -22.263 1.00 60.44 84 THR A C 1
ATOM 663 O O . THR A 1 84 ? 26.529 -10.100 -22.805 1.00 60.44 84 THR A O 1
ATOM 666 N N . PRO A 1 85 ? 28.632 -9.292 -22.949 1.00 55.12 85 PRO A N 1
ATOM 667 C CA . PRO A 1 85 ? 28.794 -9.677 -24.341 1.00 55.12 85 PRO A CA 1
ATOM 668 C C . PRO A 1 85 ? 28.737 -11.202 -24.438 1.00 55.12 85 PRO A C 1
ATOM 670 O O . PRO A 1 85 ? 29.428 -11.911 -23.706 1.00 55.12 85 PRO A O 1
ATOM 673 N N . GLU A 1 86 ? 27.866 -11.684 -25.320 1.00 54.38 86 GLU A N 1
ATOM 674 C CA . GLU A 1 86 ? 27.777 -13.084 -25.727 1.00 54.38 86 GLU A CA 1
ATOM 675 C C . GLU A 1 86 ? 29.204 -13.563 -26.052 1.00 54.38 86 GLU A C 1
ATOM 677 O O . GLU A 1 86 ? 29.857 -12.917 -26.880 1.00 54.38 86 GLU A O 1
ATOM 682 N N . PRO A 1 87 ? 29.748 -14.591 -25.366 1.00 52.78 87 PRO A N 1
ATOM 683 C CA . PRO A 1 87 ? 31.092 -15.062 -25.663 1.00 52.78 87 PRO A CA 1
ATOM 684 C C . PRO A 1 87 ? 31.105 -15.440 -27.137 1.00 52.78 87 PRO A C 1
ATOM 686 O O . PRO A 1 87 ? 30.304 -16.272 -27.570 1.00 52.78 87 PRO A O 1
ATOM 689 N N . ALA A 1 88 ? 31.952 -14.748 -27.904 1.00 56.91 88 ALA A N 1
ATOM 690 C CA . ALA A 1 88 ? 32.130 -15.002 -29.320 1.00 56.91 88 ALA A CA 1
ATOM 691 C C . ALA A 1 88 ? 32.315 -16.507 -29.484 1.00 56.91 88 ALA A C 1
ATOM 693 O O . ALA A 1 88 ? 33.201 -17.085 -28.854 1.00 56.91 88 ALA A O 1
ATOM 694 N N . ALA A 1 89 ? 31.415 -17.129 -30.244 1.00 53.38 89 ALA A N 1
ATOM 695 C CA . ALA A 1 89 ? 31.482 -18.544 -30.535 1.00 53.38 89 ALA A CA 1
ATOM 696 C C . ALA A 1 89 ? 32.885 -18.837 -31.072 1.00 53.38 89 ALA A C 1
ATOM 698 O O . ALA A 1 89 ? 33.227 -18.423 -32.179 1.00 53.38 89 ALA A O 1
ATOM 699 N N . GLU A 1 90 ? 33.710 -19.497 -30.260 1.00 52.56 90 GLU A N 1
ATOM 700 C CA . GLU A 1 90 ? 34.946 -20.089 -30.734 1.00 52.56 90 GLU A CA 1
ATOM 701 C C . GLU A 1 90 ? 34.532 -21.122 -31.779 1.00 52.56 90 GLU A C 1
ATOM 703 O O . GLU A 1 90 ? 33.976 -22.179 -31.465 1.00 52.56 90 GLU A O 1
ATOM 708 N N . GLU A 1 91 ? 34.738 -20.772 -33.048 1.00 53.22 91 GLU A N 1
ATOM 709 C CA . GLU A 1 91 ? 34.709 -21.702 -34.163 1.00 53.22 91 GLU A CA 1
ATOM 710 C C . GLU A 1 91 ? 35.758 -22.787 -33.891 1.00 53.22 91 GLU A C 1
ATOM 712 O O . GLU A 1 91 ? 36.917 -22.689 -34.289 1.00 53.22 91 GLU A O 1
ATOM 717 N N . SER A 1 92 ? 35.357 -23.840 -33.175 1.00 47.72 92 SER A N 1
ATOM 718 C CA . SER A 1 92 ? 36.138 -25.067 -33.091 1.00 47.72 92 SER A CA 1
ATOM 719 C C . SER A 1 92 ? 36.147 -25.716 -34.475 1.00 47.72 92 SER A C 1
ATOM 721 O O . SER A 1 92 ? 35.233 -26.427 -34.898 1.00 47.72 92 SER A O 1
ATOM 723 N N . SER A 1 93 ? 37.200 -25.415 -35.228 1.00 52.81 93 SER A N 1
ATOM 724 C CA . SER A 1 93 ? 37.551 -26.116 -36.449 1.00 52.81 93 SER A CA 1
ATOM 725 C C . SER A 1 93 ? 37.904 -27.564 -36.097 1.00 52.81 93 SER A C 1
ATOM 727 O O . SER A 1 93 ? 39.009 -27.847 -35.634 1.00 52.81 93 SER A O 1
ATOM 729 N N . SER A 1 94 ? 36.979 -28.494 -36.322 1.00 49.03 94 SER A N 1
ATOM 730 C CA . SER A 1 94 ? 37.316 -29.915 -36.446 1.00 49.03 94 SER A CA 1
ATOM 731 C C . SER A 1 94 ? 37.342 -30.315 -37.925 1.00 49.03 94 SER A C 1
ATOM 733 O O . SER A 1 94 ? 36.447 -29.924 -38.682 1.00 49.03 94 SER A O 1
ATOM 735 N N . PRO A 1 95 ? 38.364 -31.069 -38.370 1.00 59.19 95 PRO A N 1
ATOM 736 C CA . PRO A 1 95 ? 38.570 -31.386 -39.772 1.00 59.19 95 PRO A CA 1
ATOM 737 C C . PRO A 1 95 ? 37.593 -32.462 -40.254 1.00 59.19 95 PRO A C 1
ATOM 739 O O . PRO A 1 95 ? 37.325 -33.469 -39.602 1.00 59.19 95 PRO A O 1
ATOM 742 N N . ARG A 1 96 ? 37.075 -32.217 -41.453 1.00 43.44 96 ARG A N 1
ATOM 743 C CA . ARG A 1 96 ? 36.116 -33.033 -42.191 1.00 43.44 96 ARG A CA 1
ATOM 744 C C . ARG A 1 96 ? 36.847 -34.225 -42.823 1.00 43.44 96 ARG A C 1
ATOM 746 O O . ARG A 1 96 ? 37.519 -34.058 -43.838 1.00 43.44 96 ARG A O 1
ATOM 753 N N . THR A 1 97 ? 36.714 -35.425 -42.257 1.00 58.53 97 THR A N 1
ATOM 754 C CA . THR A 1 97 ? 37.140 -36.662 -42.934 1.00 58.53 97 THR A CA 1
ATOM 755 C C . THR A 1 97 ? 36.102 -37.065 -43.979 1.00 58.53 97 THR A C 1
ATOM 757 O O . THR A 1 97 ? 34.917 -37.223 -43.694 1.00 58.53 97 THR A O 1
ATOM 760 N N . VAL A 1 98 ? 36.579 -37.198 -45.212 1.00 48.28 98 VAL A N 1
ATOM 761 C CA . VAL A 1 98 ? 35.844 -37.601 -46.411 1.00 48.28 98 VAL A CA 1
ATOM 762 C C . VAL A 1 98 ? 35.776 -39.128 -46.477 1.00 48.28 98 VAL A C 1
ATOM 764 O O . VAL A 1 98 ? 36.819 -39.774 -46.508 1.00 48.28 98 VAL A O 1
ATOM 767 N N . MET A 1 99 ? 34.581 -39.706 -46.622 1.00 49.66 99 MET A N 1
ATOM 768 C CA . MET A 1 99 ? 34.416 -40.939 -47.400 1.00 49.66 99 MET A CA 1
ATOM 769 C C . MET A 1 99 ? 33.143 -40.890 -48.251 1.00 49.66 99 MET A C 1
ATOM 771 O O . MET A 1 99 ? 32.049 -40.601 -47.773 1.00 49.66 99 MET A O 1
ATOM 775 N N . ARG A 1 100 ? 33.361 -41.123 -49.549 1.00 46.62 100 ARG A N 1
ATOM 776 C CA . ARG A 1 100 ? 32.404 -41.189 -50.660 1.00 46.62 100 ARG A CA 1
ATOM 777 C C . ARG A 1 100 ? 31.700 -42.548 -50.712 1.00 46.62 100 ARG A C 1
ATOM 779 O O . ARG A 1 100 ? 32.351 -43.567 -50.520 1.00 46.62 100 ARG A O 1
ATOM 786 N N . SER A 1 101 ? 30.440 -42.535 -51.143 1.00 49.06 101 SER A N 1
ATOM 787 C CA . SER A 1 101 ? 29.760 -43.597 -51.912 1.00 49.06 101 SER A CA 1
ATOM 788 C C . SER A 1 101 ? 28.411 -43.023 -52.384 1.00 49.06 101 SER A C 1
ATOM 790 O O . SER A 1 101 ? 27.489 -42.920 -51.586 1.00 49.06 101 SER A O 1
ATOM 792 N N . SER A 1 102 ? 28.348 -42.331 -53.526 1.00 51.62 102 SER A N 1
ATOM 793 C CA . SER A 1 102 ? 27.852 -42.842 -54.824 1.00 51.62 102 SER A CA 1
ATOM 794 C C . SER A 1 102 ? 26.515 -43.587 -54.744 1.00 51.62 102 SER A C 1
ATOM 796 O O . SER A 1 102 ? 26.543 -44.743 -54.349 1.00 51.62 102 SER A O 1
ATOM 798 N N . VAL A 1 103 ? 25.408 -42.960 -55.181 1.00 52.62 103 VAL A N 1
ATOM 799 C CA . VAL A 1 103 ? 24.415 -43.506 -56.142 1.00 52.62 103 VAL A CA 1
ATOM 800 C C . VAL A 1 103 ? 23.665 -42.334 -56.809 1.00 52.62 103 VAL A C 1
ATOM 802 O O . VAL A 1 103 ? 23.304 -41.359 -56.152 1.00 52.62 103 VAL A O 1
ATOM 805 N N . ASP A 1 104 ? 23.500 -42.469 -58.125 1.00 46.69 104 ASP A N 1
ATOM 806 C CA . ASP A 1 104 ? 22.865 -41.601 -59.122 1.00 46.69 104 ASP A CA 1
ATOM 807 C C . ASP A 1 104 ? 21.363 -41.313 -58.938 1.00 46.69 104 ASP A C 1
ATOM 809 O O . ASP A 1 104 ? 20.620 -42.111 -58.370 1.00 46.69 104 ASP A O 1
ATOM 813 N N . GLY A 1 105 ? 20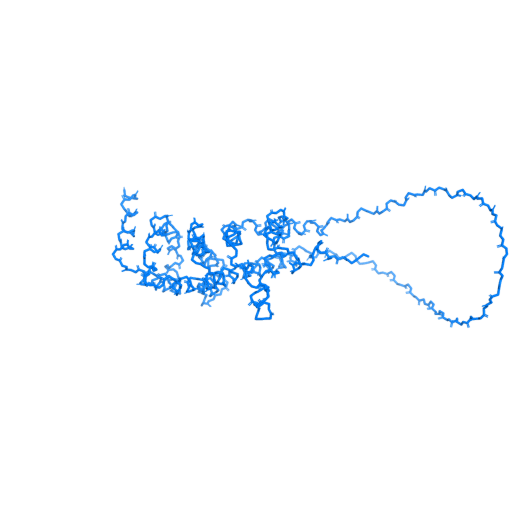.897 -40.227 -59.571 1.00 43.25 105 GLY A N 1
ATOM 814 C CA . GLY A 1 105 ? 19.489 -40.039 -59.947 1.00 43.25 105 GLY A CA 1
ATOM 815 C C . GLY A 1 105 ? 19.118 -38.576 -60.202 1.00 43.25 105 GLY A C 1
ATOM 816 O O . GLY A 1 105 ? 18.812 -37.851 -59.263 1.00 43.25 105 GLY A O 1
ATOM 817 N N . GLY A 1 106 ? 19.194 -38.132 -61.461 1.00 38.28 106 GLY A N 1
ATOM 818 C CA . GLY A 1 106 ? 19.065 -36.729 -61.878 1.00 38.28 106 GLY A CA 1
ATOM 819 C C . GLY A 1 106 ? 17.680 -36.237 -62.337 1.00 38.28 106 GLY A C 1
ATOM 820 O O . GLY A 1 106 ? 16.679 -36.937 -62.226 1.00 38.28 106 GLY A O 1
ATOM 821 N N . ALA A 1 107 ? 17.732 -35.038 -62.948 1.00 38.62 107 ALA A N 1
ATOM 822 C CA . ALA A 1 107 ? 16.701 -34.219 -63.623 1.00 38.62 107 ALA A CA 1
ATOM 823 C C . ALA A 1 107 ? 15.769 -33.397 -62.696 1.00 38.62 107 ALA A C 1
ATOM 825 O O . ALA A 1 107 ? 15.163 -33.941 -61.789 1.00 38.62 107 ALA A O 1
ATOM 826 N N . GLY A 1 108 ? 15.569 -32.080 -62.847 1.00 37.78 108 GLY A N 1
ATOM 827 C CA . GLY A 1 108 ? 16.038 -31.094 -63.825 1.00 37.78 108 GLY A CA 1
ATOM 828 C C . GLY A 1 108 ? 15.640 -29.655 -63.410 1.00 37.78 108 GLY A C 1
ATOM 829 O O . GLY A 1 108 ? 14.736 -29.460 -62.603 1.00 37.78 108 GLY A O 1
ATOM 830 N N . TYR A 1 109 ? 16.376 -28.678 -63.951 1.00 39.75 109 TYR A N 1
ATOM 831 C CA . TYR A 1 109 ? 16.236 -27.200 -63.883 1.00 39.75 109 TYR A CA 1
ATOM 832 C C . TYR A 1 109 ? 15.074 -26.678 -64.780 1.00 39.75 109 TYR A C 1
ATOM 834 O O . TYR A 1 109 ? 14.598 -27.498 -65.570 1.00 39.75 109 TYR A O 1
ATOM 842 N N . PRO A 1 110 ? 14.592 -25.397 -64.733 1.00 56.41 110 PRO A N 1
ATOM 843 C CA . PRO A 1 110 ? 15.326 -24.096 -64.788 1.00 56.41 110 PRO A CA 1
ATOM 844 C C . PRO A 1 110 ? 14.915 -23.059 -63.708 1.00 56.41 110 PRO A C 1
ATOM 846 O O . PRO A 1 110 ? 13.834 -23.146 -63.143 1.00 56.41 110 PRO A O 1
ATOM 849 N N . SER A 1 111 ? 15.815 -22.206 -63.195 1.00 43.84 111 SER A N 1
ATOM 850 C CA . SER A 1 111 ? 16.438 -20.967 -63.740 1.00 43.84 111 SER A CA 1
ATOM 851 C C . SER A 1 111 ? 15.516 -19.741 -63.753 1.00 43.84 111 SER A C 1
ATOM 853 O O . SER A 1 111 ? 14.590 -19.703 -64.547 1.00 43.84 111 SER A O 1
ATOM 855 N N . ASP A 1 112 ? 15.830 -18.759 -62.894 1.00 40.66 112 ASP A N 1
ATOM 856 C CA . ASP A 1 112 ? 15.966 -17.313 -63.190 1.00 40.66 112 ASP A CA 1
ATOM 857 C C . ASP A 1 112 ? 16.463 -16.614 -61.900 1.00 40.66 112 ASP A C 1
ATOM 859 O O . ASP A 1 112 ? 15.838 -16.701 -60.849 1.00 40.66 112 ASP A O 1
ATOM 863 N N . ALA A 1 113 ? 17.730 -16.198 -61.794 1.00 39.59 113 ALA A N 1
ATOM 864 C CA . ALA A 1 113 ? 18.347 -14.983 -62.341 1.00 39.59 113 ALA A CA 1
ATOM 865 C C . ALA A 1 113 ? 17.809 -13.677 -61.719 1.00 39.59 113 ALA A C 1
ATOM 867 O O . ALA A 1 113 ? 16.784 -13.156 -62.146 1.00 39.59 113 ALA A O 1
ATOM 868 N N . SER A 1 114 ? 18.559 -13.096 -60.767 1.00 42.47 114 SER A N 1
ATOM 869 C CA . SER A 1 114 ? 19.189 -11.761 -60.900 1.00 42.47 114 SER A CA 1
ATOM 870 C C . SER A 1 114 ? 19.557 -11.148 -59.541 1.00 42.47 114 SER A C 1
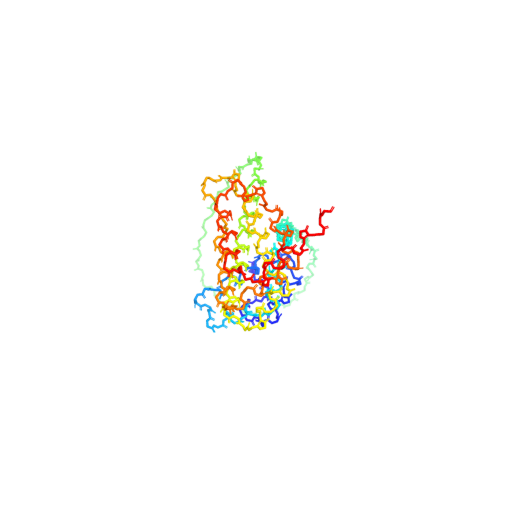ATOM 872 O O . SER A 1 114 ? 18.707 -10.706 -58.773 1.00 42.47 114 SER A O 1
ATOM 874 N N . THR A 1 115 ? 20.863 -11.069 -59.291 1.00 42.75 115 THR A N 1
ATOM 875 C CA . THR A 1 115 ? 21.513 -10.172 -58.321 1.00 42.75 115 THR A CA 1
ATOM 876 C C . THR A 1 115 ? 21.809 -8.835 -59.012 1.00 42.75 115 THR A C 1
ATOM 878 O O . THR A 1 115 ? 22.048 -8.825 -60.221 1.00 42.75 115 THR A O 1
ATOM 881 N N . PRO A 1 116 ? 21.943 -7.729 -58.262 1.00 52.25 116 PRO A N 1
ATOM 882 C CA . PRO A 1 116 ? 23.190 -6.972 -58.395 1.00 52.25 116 PRO A CA 1
ATOM 883 C C . PRO A 1 116 ? 23.822 -6.546 -57.056 1.00 52.25 116 PRO A C 1
ATOM 885 O O . PRO A 1 116 ? 23.158 -6.098 -56.126 1.00 52.25 116 PRO A O 1
ATOM 888 N N . GLN A 1 117 ? 25.157 -6.672 -57.016 1.00 38.94 117 GLN A N 1
ATOM 889 C CA . GLN A 1 117 ? 26.095 -5.930 -56.154 1.00 38.94 117 GLN A CA 1
ATOM 890 C C . GLN A 1 117 ? 25.896 -4.411 -56.390 1.00 38.94 117 GLN A C 1
ATOM 892 O O . GLN A 1 117 ? 25.408 -4.024 -57.443 1.00 38.94 117 GLN A O 1
ATOM 897 N N . ARG A 1 118 ? 26.294 -3.446 -55.556 1.00 39.84 118 ARG A N 1
ATOM 898 C CA . ARG A 1 118 ? 27.562 -3.231 -54.842 1.00 39.84 118 ARG A CA 1
ATOM 899 C C . ARG A 1 118 ? 27.430 -1.846 -54.177 1.00 39.84 118 ARG A C 1
ATOM 901 O O . ARG A 1 118 ? 26.891 -0.960 -54.828 1.00 39.84 118 ARG A O 1
ATOM 908 N N . ALA A 1 119 ? 27.990 -1.628 -52.988 1.00 37.16 119 ALA A N 1
ATOM 909 C CA . ALA A 1 119 ? 28.811 -0.445 -52.675 1.00 37.16 119 ALA A CA 1
ATOM 910 C C . ALA A 1 119 ? 29.194 -0.424 -51.190 1.00 37.16 119 ALA A C 1
ATOM 912 O O . ALA A 1 119 ? 28.369 -0.306 -50.292 1.00 37.16 119 ALA A O 1
ATOM 913 N N . SER A 1 120 ? 30.495 -0.534 -50.979 1.00 45.66 120 SER A N 1
ATOM 914 C CA . SER A 1 120 ? 31.251 -0.240 -49.772 1.00 45.66 120 SER A CA 1
ATOM 915 C C . SER A 1 120 ? 31.313 1.264 -49.490 1.00 45.66 120 SER A C 1
ATOM 917 O O . SER A 1 120 ? 31.652 2.027 -50.392 1.00 45.66 120 SER A O 1
ATOM 919 N N . SER A 1 121 ? 31.166 1.667 -48.228 1.00 38.72 121 SER A N 1
ATOM 920 C CA . SER A 1 121 ? 31.834 2.868 -47.710 1.00 38.72 121 SER A CA 1
ATOM 921 C C . SER A 1 121 ? 32.144 2.710 -46.222 1.00 38.72 121 SER A C 1
ATOM 923 O O . SER A 1 121 ? 31.252 2.708 -45.375 1.00 38.72 121 SER A O 1
ATOM 925 N N . GLN A 1 122 ? 33.438 2.563 -45.940 1.00 39.28 122 GLN A N 1
ATOM 926 C CA . GLN A 1 122 ? 34.053 2.768 -44.635 1.00 39.28 122 GLN A CA 1
ATOM 927 C C . GLN A 1 122 ? 33.822 4.211 -44.173 1.00 39.28 122 GLN A C 1
ATOM 929 O O . GLN A 1 122 ? 34.021 5.151 -44.938 1.00 39.28 122 GLN A O 1
ATOM 934 N N . GLY A 1 123 ? 33.464 4.368 -42.902 1.00 35.38 123 GLY A N 1
ATOM 935 C CA . GLY A 1 123 ? 33.392 5.644 -42.199 1.00 35.38 123 GLY A CA 1
ATOM 936 C C . GLY A 1 123 ? 33.719 5.411 -40.731 1.00 35.38 123 GLY A C 1
ATOM 937 O O . GLY A 1 123 ? 32.830 5.238 -39.907 1.00 35.38 123 GLY A O 1
ATOM 938 N N . SER A 1 124 ? 35.016 5.328 -40.439 1.00 39.66 124 SER A N 1
ATOM 939 C CA . SER A 1 124 ? 35.587 5.300 -39.094 1.00 39.66 124 SER A CA 1
ATOM 940 C C . SER A 1 124 ? 35.413 6.676 -38.451 1.00 39.66 124 SER A C 1
ATOM 942 O O . SER A 1 124 ? 36.170 7.596 -38.751 1.00 39.66 124 SER A O 1
ATOM 944 N N . GLY A 1 125 ? 34.425 6.806 -37.569 1.00 33.62 125 GLY A N 1
ATOM 945 C CA . GLY A 1 125 ? 34.272 7.937 -36.662 1.00 33.62 125 GLY A CA 1
ATOM 946 C C . GLY A 1 125 ? 34.267 7.432 -35.225 1.00 33.62 125 GLY A C 1
ATOM 947 O O . GLY A 1 125 ? 33.256 6.916 -34.757 1.00 33.62 125 GLY A O 1
ATOM 948 N N . LEU A 1 126 ? 35.406 7.562 -34.544 1.00 41.41 126 LEU A N 1
ATOM 949 C CA . LEU A 1 126 ? 35.509 7.481 -33.089 1.00 41.41 126 LEU A CA 1
ATOM 950 C C . LEU A 1 126 ? 34.672 8.624 -32.503 1.00 41.41 126 LEU A C 1
ATOM 952 O O . LEU A 1 126 ? 35.122 9.765 -32.450 1.00 41.41 126 LEU A O 1
ATOM 956 N N . ALA A 1 127 ? 33.431 8.321 -32.132 1.00 36.97 127 ALA A N 1
ATOM 957 C CA . ALA A 1 127 ? 32.597 9.199 -31.332 1.00 36.97 127 ALA A CA 1
ATOM 958 C C . ALA A 1 127 ? 32.687 8.733 -29.878 1.00 36.97 127 ALA A C 1
ATOM 960 O O . ALA A 1 127 ? 32.210 7.647 -29.535 1.00 36.97 127 ALA A O 1
ATOM 961 N N . ASP A 1 128 ? 33.307 9.563 -29.040 1.00 40.00 128 ASP A N 1
ATOM 962 C CA . ASP A 1 128 ? 33.200 9.464 -27.591 1.00 40.00 128 ASP A CA 1
ATOM 963 C C . ASP A 1 128 ? 31.722 9.383 -27.210 1.00 40.00 128 ASP A C 1
ATOM 965 O O . ASP A 1 128 ? 30.903 10.245 -27.525 1.00 40.00 128 ASP A O 1
ATOM 969 N N . SER A 1 129 ? 31.382 8.261 -26.596 1.00 41.28 129 SER A N 1
ATOM 970 C CA . SER A 1 129 ? 30.022 7.815 -26.357 1.00 41.28 129 SER A CA 1
ATOM 971 C C . SER A 1 129 ? 29.448 8.497 -25.103 1.00 41.28 129 SER A C 1
ATOM 973 O O . SER A 1 129 ? 29.922 8.218 -23.999 1.00 41.28 129 SER A O 1
ATOM 975 N N . PRO A 1 130 ? 28.394 9.338 -25.196 1.00 38.47 130 PRO A N 1
ATOM 976 C CA . PRO A 1 130 ? 27.683 9.864 -24.032 1.00 38.47 130 PRO A CA 1
ATOM 977 C C . PRO A 1 130 ? 26.673 8.821 -23.506 1.00 38.47 130 PRO A C 1
ATOM 979 O O . PRO A 1 130 ? 25.492 9.101 -23.318 1.00 38.47 130 PRO A O 1
ATOM 982 N N . THR A 1 131 ? 27.102 7.574 -23.293 1.00 46.91 131 THR A N 1
ATOM 983 C CA . THR A 1 131 ? 26.184 6.431 -23.071 1.00 46.91 131 THR A CA 1
ATOM 984 C C . THR A 1 131 ? 25.739 6.283 -21.612 1.00 46.91 131 THR A C 1
ATOM 986 O O . THR A 1 131 ? 24.782 5.574 -21.313 1.00 46.91 131 THR A O 1
ATOM 989 N N . SER A 1 132 ? 26.379 6.991 -20.677 1.00 49.88 132 SER A N 1
ATOM 990 C CA . SER A 1 132 ? 26.101 6.854 -19.238 1.00 49.88 132 SER A CA 1
ATOM 991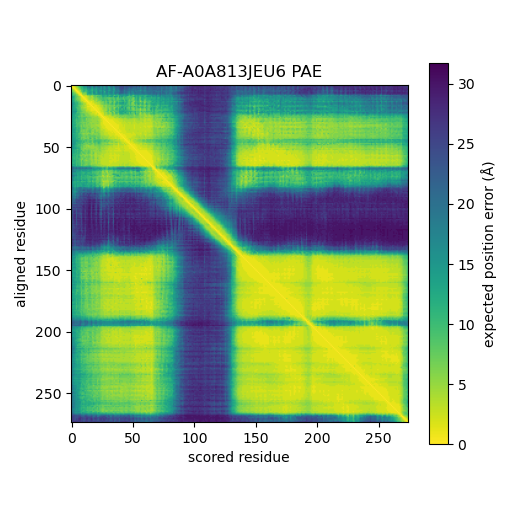 C C . SER A 1 132 ? 24.820 7.575 -18.783 1.00 49.88 132 SER A C 1
ATOM 993 O O . SER A 1 132 ? 24.108 7.084 -17.907 1.00 49.88 132 SER A O 1
ATOM 995 N N . ALA A 1 133 ? 24.472 8.717 -19.388 1.00 48.38 133 ALA A N 1
ATOM 996 C CA . ALA A 1 133 ? 23.308 9.506 -18.965 1.00 48.38 133 ALA A CA 1
ATOM 997 C C . ALA A 1 133 ? 21.974 8.945 -19.498 1.00 48.38 133 ALA A C 1
ATOM 999 O O . ALA A 1 133 ? 20.973 8.948 -18.782 1.00 48.38 133 ALA A O 1
ATOM 1000 N N . ILE A 1 134 ? 21.970 8.400 -20.722 1.00 49.41 134 ILE A N 1
ATOM 1001 C CA . ILE A 1 134 ? 20.766 7.857 -21.376 1.00 49.41 134 ILE A CA 1
ATOM 1002 C C . ILE A 1 134 ? 20.318 6.543 -20.711 1.00 49.41 134 ILE A C 1
ATOM 1004 O O . ILE A 1 134 ? 19.122 6.325 -20.514 1.00 49.41 134 ILE A O 1
ATOM 1008 N N . ALA A 1 135 ? 21.261 5.701 -20.269 1.00 58.16 135 ALA A N 1
ATOM 1009 C CA . ALA A 1 135 ? 20.952 4.461 -19.552 1.00 58.16 135 ALA A CA 1
ATOM 1010 C C . ALA A 1 135 ? 20.303 4.712 -18.174 1.00 58.16 135 ALA A C 1
ATOM 1012 O O . ALA A 1 135 ? 19.354 4.023 -17.801 1.00 58.16 135 ALA A O 1
ATOM 1013 N N . LYS A 1 136 ? 20.752 5.747 -17.446 1.00 60.41 136 LYS A N 1
ATOM 1014 C CA . LYS A 1 136 ? 20.208 6.108 -16.122 1.00 60.41 136 LYS A CA 1
ATOM 1015 C C . LYS A 1 136 ? 18.771 6.631 -16.182 1.00 60.41 136 LYS A C 1
ATOM 1017 O O . LYS A 1 136 ? 17.984 6.348 -15.281 1.00 60.41 136 LYS A O 1
ATOM 1022 N N . GLY A 1 137 ? 18.416 7.363 -17.240 1.00 68.69 137 GLY A N 1
ATOM 1023 C CA . GLY A 1 137 ? 17.048 7.857 -17.439 1.00 68.69 137 GLY A CA 1
ATOM 1024 C C . GLY A 1 137 ? 16.035 6.724 -17.634 1.00 68.69 137 GLY A C 1
ATOM 1025 O O . GLY A 1 137 ? 14.964 6.738 -17.027 1.00 68.69 137 GLY A O 1
ATOM 1026 N N . GLY A 1 138 ? 16.398 5.703 -18.420 1.00 79.75 138 GLY A N 1
ATOM 1027 C CA . GLY A 1 138 ? 15.547 4.531 -18.649 1.00 79.75 138 GLY A CA 1
ATOM 1028 C C . GLY A 1 138 ? 15.346 3.670 -17.398 1.00 79.75 138 GLY A C 1
ATOM 1029 O O . GLY A 1 138 ? 14.247 3.169 -17.161 1.00 79.75 138 GLY A O 1
ATOM 1030 N N . GLU A 1 139 ? 16.381 3.535 -16.566 1.00 80.44 139 GLU A N 1
ATOM 1031 C CA . GLU A 1 139 ? 16.324 2.758 -15.323 1.00 80.44 139 GLU A CA 1
ATOM 1032 C C . GLU A 1 139 ? 15.366 3.381 -14.296 1.00 80.44 139 GLU A C 1
ATOM 1034 O O . GLU A 1 139 ? 14.501 2.694 -13.749 1.00 80.44 139 GLU A O 1
ATOM 1039 N N . ALA A 1 140 ? 15.464 4.696 -14.084 1.00 83.44 140 ALA A N 1
ATOM 1040 C CA . ALA A 1 140 ? 14.587 5.419 -13.167 1.00 83.44 140 ALA A CA 1
ATOM 1041 C C . ALA A 1 140 ? 13.113 5.342 -13.601 1.00 83.44 140 ALA A C 1
ATOM 1043 O O . ALA A 1 140 ? 12.239 5.087 -12.772 1.00 83.44 140 ALA A O 1
ATOM 1044 N N . ALA A 1 141 ? 12.839 5.490 -14.902 1.00 86.62 141 ALA A N 1
ATOM 1045 C CA . ALA A 1 141 ? 11.491 5.354 -15.448 1.00 86.62 141 ALA A CA 1
ATOM 1046 C C . ALA A 1 141 ? 10.926 3.935 -15.246 1.00 86.62 141 ALA A C 1
ATOM 1048 O O . ALA A 1 141 ? 9.773 3.778 -14.844 1.00 86.62 141 ALA A O 1
ATOM 1049 N N . ALA A 1 142 ? 11.743 2.896 -15.448 1.00 85.50 142 ALA A N 1
ATOM 1050 C CA . ALA A 1 142 ? 11.327 1.509 -15.236 1.00 85.50 142 ALA A CA 1
ATOM 1051 C C . ALA A 1 142 ? 11.006 1.205 -13.762 1.00 85.50 142 ALA A C 1
ATOM 1053 O O . ALA A 1 142 ? 10.061 0.466 -13.477 1.00 85.50 142 ALA A O 1
ATOM 1054 N N . ILE A 1 143 ? 11.765 1.781 -12.822 1.00 87.62 143 ILE A N 1
ATOM 1055 C CA . ILE A 1 143 ? 11.480 1.669 -11.385 1.00 87.62 143 ILE A CA 1
ATOM 1056 C C . ILE A 1 143 ? 10.156 2.361 -11.056 1.00 87.62 143 ILE A C 1
ATOM 1058 O O . ILE A 1 143 ? 9.300 1.746 -10.425 1.00 87.62 143 ILE A O 1
ATOM 1062 N N . GLN A 1 144 ? 9.945 3.589 -11.535 1.00 88.94 144 GLN A N 1
ATOM 1063 C CA . GLN A 1 144 ? 8.699 4.326 -11.304 1.00 88.94 144 GLN A CA 1
ATOM 1064 C C . GLN A 1 144 ? 7.473 3.592 -11.868 1.00 88.94 144 GLN A C 1
ATOM 1066 O O . GLN A 1 144 ? 6.428 3.539 -11.219 1.00 88.94 144 GLN A O 1
ATOM 1071 N N . GLU A 1 145 ? 7.592 2.990 -13.054 1.00 89.69 145 GLU A N 1
ATOM 1072 C CA . GLU A 1 145 ? 6.532 2.179 -13.663 1.00 89.69 145 GLU A CA 1
ATOM 1073 C C . GLU A 1 145 ? 6.246 0.905 -12.847 1.00 89.69 145 GLU A C 1
ATOM 1075 O O . GLU A 1 145 ? 5.090 0.511 -12.658 1.00 89.69 145 GLU A O 1
ATOM 1080 N N . ALA A 1 146 ? 7.289 0.258 -12.321 1.00 88.06 146 ALA A N 1
ATOM 1081 C CA . ALA A 1 146 ? 7.137 -0.906 -11.457 1.00 88.06 146 ALA A CA 1
ATOM 1082 C C . ALA A 1 146 ? 6.478 -0.542 -10.119 1.00 88.06 146 ALA A C 1
ATOM 1084 O O . ALA A 1 146 ? 5.557 -1.239 -9.700 1.00 88.06 146 ALA A O 1
ATOM 1085 N N . GLU A 1 147 ? 6.887 0.551 -9.473 1.00 92.12 147 GLU A N 1
ATOM 1086 C CA . GLU A 1 147 ? 6.243 1.066 -8.258 1.00 92.12 147 GLU A CA 1
ATOM 1087 C C . GLU A 1 147 ? 4.766 1.377 -8.507 1.00 92.12 147 GLU A C 1
ATOM 1089 O O . GLU A 1 147 ? 3.908 0.915 -7.756 1.00 92.12 147 GLU A O 1
ATOM 1094 N N . ALA A 1 148 ? 4.456 2.077 -9.603 1.00 92.19 148 ALA A N 1
ATOM 1095 C CA . ALA A 1 148 ? 3.086 2.363 -10.018 1.00 92.19 148 ALA A CA 1
ATOM 1096 C C . ALA A 1 148 ? 2.246 1.087 -10.150 1.00 92.19 148 ALA A C 1
ATOM 1098 O O . ALA A 1 148 ? 1.129 1.016 -9.637 1.00 92.19 148 ALA A O 1
ATOM 1099 N N . SER A 1 149 ? 2.815 0.066 -10.795 1.00 90.75 149 SER A N 1
ATOM 1100 C CA . SER A 1 149 ? 2.172 -1.236 -10.969 1.00 90.75 149 SER A CA 1
ATOM 1101 C C . SER A 1 149 ? 1.932 -1.924 -9.626 1.00 90.75 149 SER A C 1
ATOM 1103 O O . SER A 1 149 ? 0.850 -2.449 -9.389 1.00 90.75 149 SER A O 1
ATOM 1105 N N . ILE A 1 150 ? 2.913 -1.902 -8.720 1.00 92.62 150 ILE A N 1
ATOM 1106 C CA . ILE A 1 150 ? 2.801 -2.516 -7.391 1.00 92.62 150 ILE A CA 1
ATOM 1107 C C . ILE A 1 150 ? 1.717 -1.824 -6.555 1.00 92.62 150 ILE A C 1
ATOM 1109 O O . ILE A 1 150 ? 0.903 -2.501 -5.927 1.00 92.62 150 ILE A O 1
ATOM 1113 N N . VAL A 1 151 ? 1.678 -0.490 -6.562 1.00 95.44 151 VAL A N 1
ATOM 1114 C CA . VAL A 1 151 ? 0.662 0.292 -5.844 1.00 95.44 151 VAL A CA 1
ATOM 1115 C C . VAL A 1 151 ? -0.736 -0.011 -6.387 1.00 95.44 151 VAL A C 1
ATOM 1117 O O . VAL A 1 151 ? -1.662 -0.241 -5.610 1.00 95.44 151 VAL A O 1
ATOM 1120 N N . GLU A 1 152 ? -0.892 -0.099 -7.706 1.00 94.88 152 GLU A N 1
ATOM 1121 C CA . GLU A 1 152 ? -2.179 -0.410 -8.331 1.00 94.88 152 GLU A CA 1
ATOM 1122 C C . GLU A 1 152 ? -2.629 -1.857 -8.060 1.00 94.88 152 GLU A C 1
ATOM 1124 O O . GLU A 1 152 ? -3.796 -2.102 -7.748 1.00 94.88 152 GLU A O 1
ATOM 1129 N N . MET A 1 153 ? -1.695 -2.816 -8.057 1.00 92.88 153 MET A N 1
ATOM 1130 C CA . MET A 1 153 ? -1.964 -4.189 -7.621 1.00 92.88 153 MET A CA 1
ATOM 1131 C C . MET A 1 153 ? -2.456 -4.240 -6.169 1.00 92.88 153 MET A C 1
ATOM 1133 O O . MET A 1 153 ? -3.409 -4.960 -5.877 1.00 92.88 153 MET A O 1
ATOM 1137 N N . LEU A 1 154 ? -1.829 -3.483 -5.259 1.00 96.19 154 LEU A N 1
ATOM 1138 C CA . LEU A 1 154 ? -2.253 -3.400 -3.858 1.00 96.19 154 LEU A CA 1
ATOM 1139 C C . LEU A 1 154 ? -3.647 -2.783 -3.733 1.00 96.19 154 LEU A C 1
ATOM 1141 O O . LEU A 1 154 ? -4.484 -3.326 -3.014 1.00 96.19 154 LEU A O 1
ATOM 1145 N N . ARG A 1 155 ? -3.928 -1.698 -4.467 1.00 97.31 155 ARG A N 1
ATOM 1146 C CA . ARG A 1 155 ? -5.259 -1.072 -4.504 1.00 97.31 155 ARG A CA 1
ATOM 1147 C C . ARG A 1 155 ? -6.317 -2.094 -4.903 1.00 97.31 155 ARG A C 1
ATOM 1149 O O . ARG A 1 155 ? -7.329 -2.234 -4.217 1.00 97.31 155 ARG A O 1
ATOM 1156 N N . TRP A 1 156 ? -6.074 -2.809 -6.001 1.00 93.94 156 TRP A N 1
ATOM 1157 C CA . TRP A 1 156 ? -7.005 -3.804 -6.517 1.00 93.94 156 TRP A CA 1
ATOM 1158 C C . TRP A 1 156 ? -7.180 -4.964 -5.526 1.00 93.94 156 TRP A C 1
ATOM 1160 O O . TRP A 1 156 ? -8.312 -5.350 -5.238 1.00 93.94 156 TRP A O 1
ATOM 1170 N N . ALA A 1 157 ? -6.090 -5.473 -4.941 1.00 94.50 157 ALA A N 1
ATOM 1171 C CA . ALA A 1 157 ? -6.126 -6.573 -3.978 1.00 94.50 157 ALA A CA 1
ATOM 1172 C C . ALA A 1 157 ? -6.899 -6.222 -2.699 1.00 94.50 157 ALA A C 1
ATOM 1174 O O . ALA A 1 157 ? -7.628 -7.060 -2.179 1.00 94.50 157 ALA A O 1
ATOM 1175 N N . ILE A 1 158 ? -6.778 -4.992 -2.195 1.00 97.31 158 ILE A N 1
ATOM 1176 C CA . ILE A 1 158 ? -7.520 -4.546 -1.006 1.00 97.31 158 ILE A CA 1
ATOM 1177 C C . ILE A 1 158 ? -9.006 -4.353 -1.325 1.00 97.31 158 ILE A C 1
ATOM 1179 O O . ILE A 1 158 ? -9.856 -4.772 -0.535 1.00 97.31 158 ILE A O 1
ATOM 1183 N N . ALA A 1 159 ? -9.311 -3.753 -2.481 1.00 96.00 159 ALA A N 1
ATOM 1184 C CA . ALA A 1 159 ? -10.678 -3.459 -2.902 1.00 96.00 159 ALA A CA 1
ATOM 1185 C C . ALA A 1 159 ? -11.491 -4.723 -3.222 1.00 96.00 159 ALA A C 1
ATOM 1187 O O . ALA A 1 159 ? -12.667 -4.790 -2.877 1.00 96.00 159 ALA A O 1
ATOM 1188 N N . ASN A 1 160 ? -10.867 -5.712 -3.868 1.00 94.62 160 ASN A N 1
ATOM 1189 C CA . ASN A 1 160 ? -11.549 -6.902 -4.391 1.00 94.62 160 ASN A CA 1
ATOM 1190 C C . ASN A 1 160 ? -11.189 -8.197 -3.641 1.00 94.62 160 ASN A C 1
ATOM 1192 O O . ASN A 1 160 ? -11.760 -9.252 -3.908 1.00 94.62 160 ASN A O 1
ATOM 1196 N N . GLY A 1 161 ? -10.222 -8.149 -2.723 1.00 93.50 161 GLY A N 1
ATOM 1197 C CA . GLY A 1 161 ? -9.791 -9.300 -1.934 1.00 93.50 161 GLY A CA 1
ATOM 1198 C C . GLY A 1 161 ? -10.764 -9.697 -0.830 1.00 93.50 161 GLY A C 1
ATOM 1199 O O . GLY A 1 161 ? -11.682 -8.961 -0.463 1.00 93.50 161 GLY A O 1
ATOM 1200 N N . THR A 1 162 ? -10.526 -10.877 -0.259 1.00 95.19 162 THR A N 1
ATOM 1201 C CA . THR A 1 162 ? -11.222 -11.342 0.947 1.00 95.19 162 THR A CA 1
ATOM 1202 C C . THR A 1 162 ? -10.690 -10.628 2.193 1.00 95.19 162 THR A C 1
ATOM 1204 O O . THR A 1 162 ? -9.642 -9.975 2.157 1.00 95.19 162 THR A O 1
ATOM 1207 N N . ASP A 1 163 ? -11.364 -10.796 3.333 1.00 95.00 163 ASP A N 1
ATOM 1208 C CA . ASP A 1 163 ? -10.864 -10.270 4.611 1.00 95.00 163 ASP A CA 1
ATOM 1209 C C . ASP A 1 163 ? -9.478 -10.812 4.956 1.00 95.00 163 ASP A C 1
ATOM 1211 O O . ASP A 1 163 ? -8.642 -10.077 5.470 1.00 95.00 163 ASP A O 1
ATOM 1215 N N . GLN A 1 164 ? -9.184 -12.062 4.593 1.00 94.69 164 GLN A N 1
ATOM 1216 C CA . GLN A 1 164 ? -7.863 -12.653 4.792 1.00 94.69 164 GLN A CA 1
ATOM 1217 C C . GLN A 1 164 ? -6.764 -11.845 4.082 1.00 94.69 164 GLN A C 1
ATOM 1219 O O . GLN A 1 164 ? -5.694 -11.628 4.646 1.00 94.69 164 GLN A O 1
ATOM 1224 N N . VAL A 1 165 ? -7.026 -11.357 2.867 1.00 94.69 165 VAL A N 1
ATOM 1225 C CA . VAL A 1 165 ? -6.078 -10.536 2.093 1.00 94.69 165 VAL A CA 1
ATOM 1226 C C . VAL A 1 165 ? -5.794 -9.220 2.809 1.00 94.69 165 VAL A C 1
ATOM 1228 O O . VAL A 1 165 ? -4.634 -8.830 2.951 1.00 94.69 165 VAL A O 1
ATOM 1231 N N . ARG A 1 166 ? -6.844 -8.570 3.323 1.00 97.00 166 ARG A N 1
ATOM 1232 C CA . ARG A 1 166 ? -6.729 -7.341 4.118 1.00 97.00 166 ARG A CA 1
ATOM 1233 C C . ARG A 1 166 ? -5.980 -7.582 5.426 1.00 97.00 166 ARG A C 1
ATOM 1235 O O . ARG A 1 166 ? -5.090 -6.811 5.761 1.00 97.00 166 ARG A O 1
ATOM 1242 N N . GLN A 1 167 ? -6.255 -8.684 6.119 1.00 95.75 167 GLN A N 1
ATOM 1243 C CA . GLN A 1 167 ? -5.525 -9.058 7.332 1.00 95.75 167 GLN A CA 1
ATOM 1244 C C . GLN A 1 167 ? -4.037 -9.295 7.056 1.00 95.75 167 GLN A C 1
ATOM 1246 O O . GLN A 1 167 ? -3.190 -8.862 7.831 1.00 95.75 167 GLN A O 1
ATOM 1251 N N . HIS A 1 168 ? -3.688 -9.910 5.923 1.00 94.81 168 HIS A N 1
ATOM 1252 C CA . HIS A 1 168 ? -2.290 -10.029 5.510 1.00 94.81 168 HIS A CA 1
ATOM 1253 C C . HIS A 1 168 ? -1.647 -8.676 5.203 1.00 94.81 168 HIS A C 1
ATOM 1255 O O . HIS A 1 168 ? -0.507 -8.457 5.602 1.00 94.81 168 HIS A O 1
ATOM 1261 N N . PHE A 1 169 ? -2.362 -7.769 4.532 1.00 97.12 169 PHE A N 1
ATOM 1262 C CA . PHE A 1 169 ? -1.885 -6.403 4.313 1.00 97.12 169 PHE A CA 1
ATOM 1263 C C . PHE A 1 169 ? -1.571 -5.700 5.644 1.00 97.12 169 PHE A C 1
ATOM 1265 O O . PHE A 1 169 ? -0.498 -5.118 5.791 1.00 97.12 169 PHE A O 1
ATOM 1272 N N . LEU A 1 170 ? -2.468 -5.798 6.629 1.00 97.12 170 LEU A N 1
ATOM 1273 C CA . LEU A 1 170 ? -2.293 -5.180 7.947 1.00 97.12 170 LEU A CA 1
ATOM 1274 C C . LEU A 1 170 ? -1.160 -5.828 8.751 1.00 97.12 170 LEU A C 1
ATOM 1276 O O . LEU A 1 170 ? -0.315 -5.121 9.292 1.00 97.12 170 LEU A O 1
ATOM 1280 N N . LYS A 1 171 ? -1.081 -7.164 8.759 1.00 95.62 171 LYS A N 1
ATOM 1281 C CA . LYS A 1 171 ? -0.030 -7.924 9.454 1.00 95.62 171 LYS A CA 1
ATOM 1282 C C . LYS A 1 171 ? 1.380 -7.587 8.960 1.00 95.62 171 LYS A C 1
ATOM 1284 O O . LYS A 1 171 ? 2.336 -7.683 9.720 1.00 95.62 171 LYS A O 1
ATOM 1289 N N . GLU A 1 172 ? 1.516 -7.211 7.694 1.00 94.62 172 GLU A N 1
ATOM 1290 C CA . GLU A 1 172 ? 2.791 -6.803 7.091 1.00 94.62 172 GLU A CA 1
ATOM 1291 C C . GLU A 1 172 ? 3.014 -5.276 7.176 1.00 94.62 172 GLU A C 1
ATOM 1293 O O . GLU A 1 172 ? 3.776 -4.720 6.388 1.00 94.62 172 GLU A O 1
ATOM 1298 N N . ASN A 1 173 ? 2.342 -4.591 8.113 1.00 96.31 173 ASN A N 1
ATOM 1299 C CA . ASN A 1 173 ? 2.398 -3.140 8.317 1.00 96.31 173 ASN A CA 1
ATOM 1300 C C . ASN A 1 173 ? 2.120 -2.330 7.036 1.00 96.31 173 ASN A C 1
ATOM 1302 O O . ASN A 1 173 ? 2.804 -1.356 6.717 1.00 96.31 173 ASN A O 1
ATOM 1306 N N . GLY A 1 174 ? 1.111 -2.739 6.263 1.00 96.94 174 GLY A N 1
ATOM 1307 C CA . GLY A 1 174 ? 0.832 -2.141 4.960 1.00 96.94 174 GLY A CA 1
ATOM 1308 C C . GLY A 1 174 ? 0.535 -0.636 5.002 1.00 96.94 174 GLY A C 1
ATOM 1309 O O . GLY A 1 174 ? 0.925 0.076 4.079 1.00 96.94 174 GLY A O 1
ATOM 1310 N N . ILE A 1 175 ? -0.096 -0.134 6.075 1.00 97.81 175 ILE A N 1
ATOM 1311 C CA . ILE A 1 175 ? -0.337 1.310 6.270 1.00 97.81 175 ILE A CA 1
ATOM 1312 C C . ILE A 1 175 ? 0.993 2.052 6.419 1.00 97.81 175 ILE A C 1
ATOM 1314 O O . ILE A 1 175 ? 1.229 3.014 5.690 1.00 97.81 175 ILE A O 1
ATOM 1318 N N . GLY A 1 176 ? 1.881 1.576 7.299 1.00 96.94 176 GLY A N 1
ATOM 1319 C CA . GLY A 1 176 ? 3.202 2.171 7.494 1.00 96.94 176 GLY A CA 1
ATOM 1320 C C . GLY A 1 176 ? 4.019 2.182 6.206 1.00 96.94 176 GLY A C 1
ATOM 1321 O O . GLY A 1 176 ? 4.521 3.228 5.813 1.00 96.94 176 GLY A O 1
ATOM 1322 N N . VAL A 1 177 ? 4.057 1.059 5.481 1.00 96.25 177 VAL A N 1
ATOM 1323 C CA . VAL A 1 177 ? 4.767 0.961 4.193 1.00 96.25 177 VAL A CA 1
ATOM 1324 C C . VAL A 1 177 ? 4.240 1.970 3.168 1.00 96.25 177 VAL A C 1
ATOM 1326 O O . VAL A 1 177 ? 5.038 2.609 2.482 1.00 96.25 177 VAL A O 1
ATOM 1329 N N . LEU A 1 178 ? 2.917 2.143 3.055 1.00 96.75 178 LEU A N 1
ATOM 1330 C CA . LEU A 1 178 ? 2.332 3.119 2.130 1.00 96.75 178 LEU A CA 1
ATOM 1331 C C . LEU A 1 178 ? 2.618 4.563 2.541 1.00 96.75 178 LEU A C 1
ATOM 1333 O O . LEU A 1 178 ? 2.914 5.379 1.673 1.00 96.75 178 LEU A O 1
ATOM 1337 N N . LEU A 1 179 ? 2.539 4.888 3.833 1.00 96.56 179 LEU A N 1
ATOM 1338 C CA . LEU A 1 179 ? 2.838 6.234 4.321 1.00 96.56 179 LEU A CA 1
ATOM 1339 C C . LEU A 1 179 ? 4.317 6.575 4.127 1.00 96.56 179 LEU A C 1
ATOM 1341 O O . LEU A 1 179 ? 4.622 7.611 3.542 1.00 96.56 179 LEU A O 1
ATOM 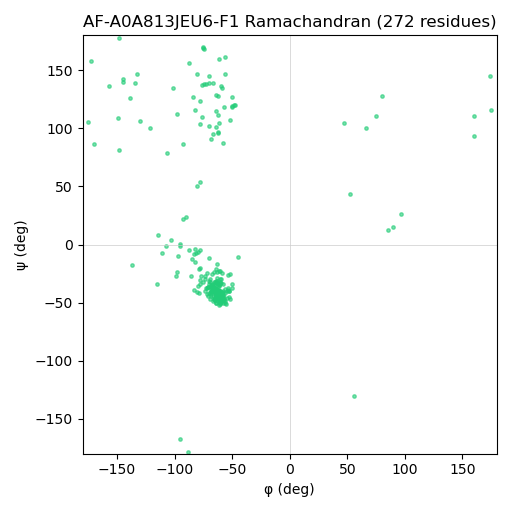1345 N N . SER A 1 180 ? 5.233 5.674 4.491 1.00 95.25 180 SER A N 1
ATOM 1346 C CA . SER A 1 180 ? 6.664 5.840 4.215 1.00 95.25 180 SER A CA 1
ATOM 1347 C C . SER A 1 180 ? 6.936 6.002 2.717 1.00 95.25 180 SER A C 1
ATOM 1349 O O . SER A 1 180 ? 7.720 6.868 2.329 1.00 95.25 180 SER A O 1
ATOM 1351 N N . PHE A 1 181 ? 6.260 5.226 1.859 1.00 94.38 181 PHE A N 1
ATOM 1352 C CA . PHE A 1 181 ? 6.349 5.380 0.405 1.00 94.38 181 PHE A CA 1
ATOM 1353 C C . PHE A 1 181 ? 5.890 6.772 -0.053 1.00 94.38 181 PHE A C 1
ATOM 1355 O O . PHE A 1 181 ? 6.620 7.433 -0.789 1.00 94.38 181 PHE A O 1
ATOM 1362 N N . ILE A 1 182 ? 4.722 7.233 0.411 1.00 95.12 182 ILE A N 1
ATOM 1363 C CA . ILE A 1 182 ? 4.153 8.553 0.098 1.00 95.12 182 ILE A CA 1
ATOM 1364 C C . ILE A 1 182 ? 5.107 9.678 0.520 1.00 95.12 182 ILE A C 1
ATOM 1366 O O . ILE A 1 182 ? 5.387 10.571 -0.280 1.00 95.12 182 ILE A O 1
ATOM 1370 N N . PHE A 1 183 ? 5.630 9.633 1.746 1.00 94.81 183 PHE A N 1
ATOM 1371 C CA . PHE A 1 183 ? 6.524 10.671 2.262 1.00 94.81 183 PHE A CA 1
ATOM 1372 C C . PHE A 1 183 ? 7.876 10.670 1.550 1.00 94.81 183 PHE A C 1
ATOM 1374 O O . PHE A 1 183 ? 8.382 11.730 1.186 1.00 94.81 183 PHE A O 1
ATOM 1381 N N . ARG A 1 184 ? 8.445 9.493 1.269 1.00 92.00 184 ARG A N 1
ATOM 1382 C CA . ARG A 1 184 ? 9.692 9.374 0.502 1.00 92.00 184 ARG A CA 1
ATOM 1383 C C . ARG A 1 184 ? 9.550 9.936 -0.908 1.00 92.00 184 ARG A C 1
ATOM 1385 O O . ARG A 1 184 ? 10.394 10.722 -1.347 1.00 92.00 184 ARG A O 1
ATOM 1392 N N . LYS A 1 185 ? 8.493 9.524 -1.614 1.00 91.31 185 LYS A N 1
ATOM 1393 C CA . LYS A 1 185 ? 8.129 10.071 -2.926 1.00 91.31 185 LYS A CA 1
ATOM 1394 C C . LYS A 1 185 ? 8.051 11.585 -2.845 1.00 91.31 185 LYS A C 1
ATOM 1396 O O . LYS A 1 185 ? 8.707 12.269 -3.624 1.00 91.31 185 LYS A O 1
ATOM 1401 N N . GLY A 1 186 ? 7.375 12.085 -1.812 1.00 91.81 186 GLY A N 1
ATOM 1402 C CA . GLY A 1 186 ? 7.208 13.511 -1.647 1.00 91.81 186 GLY A CA 1
ATOM 1403 C C . GLY A 1 186 ? 8.478 14.300 -1.400 1.00 91.81 186 GLY A C 1
ATOM 1404 O O . GLY A 1 186 ? 8.638 15.353 -1.999 1.00 91.81 186 GLY A O 1
ATOM 1405 N N . ARG A 1 187 ? 9.432 13.767 -0.639 1.00 91.62 187 ARG A N 1
ATOM 1406 C CA . ARG A 1 187 ? 10.758 14.390 -0.497 1.00 91.62 187 ARG A CA 1
ATOM 1407 C C . ARG A 1 187 ? 11.570 14.388 -1.788 1.00 91.62 187 ARG A C 1
ATOM 1409 O O . ARG A 1 187 ? 12.346 15.301 -2.037 1.00 91.62 187 ARG A O 1
ATOM 1416 N N . SER A 1 188 ? 11.416 13.346 -2.600 1.00 88.38 188 SER A N 1
ATOM 1417 C CA . SER A 1 188 ? 12.133 13.233 -3.876 1.00 88.38 188 SER A CA 1
ATOM 1418 C C . SER A 1 188 ? 11.574 14.190 -4.935 1.00 88.38 188 SER A C 1
ATOM 1420 O O . SER A 1 188 ? 12.300 14.629 -5.827 1.00 88.38 188 SER A O 1
ATOM 1422 N N . GLU A 1 189 ? 10.277 14.490 -4.848 1.00 87.19 189 GLU A N 1
ATOM 1423 C CA . GLU A 1 189 ? 9.526 15.294 -5.815 1.00 87.19 189 GLU A CA 1
ATOM 1424 C C . GLU A 1 189 ? 9.379 16.765 -5.366 1.00 87.19 189 GLU A C 1
ATOM 1426 O O . GLU A 1 189 ? 9.322 17.645 -6.223 1.00 87.19 189 GLU A O 1
ATOM 1431 N N . SER A 1 190 ? 9.467 17.074 -4.062 1.00 83.25 190 SER A N 1
ATOM 1432 C CA . SER A 1 190 ? 9.421 18.450 -3.522 1.00 83.25 190 SER A CA 1
ATOM 1433 C C . SER A 1 190 ? 10.522 19.363 -4.062 1.00 83.25 190 SER A C 1
ATOM 1435 O O . SER A 1 190 ? 10.360 20.577 -4.106 1.00 83.25 190 SER A O 1
ATOM 1437 N N . SER A 1 191 ? 11.634 18.780 -4.509 1.00 77.69 191 SER A N 1
ATOM 1438 C CA . SER A 1 191 ? 12.752 19.511 -5.114 1.00 77.69 191 SER A CA 1
ATOM 1439 C C . SER A 1 191 ? 12.529 19.854 -6.593 1.00 77.69 191 SER A C 1
ATOM 1441 O O . SER A 1 191 ? 13.382 20.505 -7.192 1.00 77.69 191 SER A O 1
ATOM 1443 N N . ARG A 1 192 ? 11.457 19.346 -7.221 1.00 76.25 192 ARG A N 1
ATOM 1444 C CA . ARG A 1 192 ? 11.287 19.354 -8.683 1.00 76.25 192 ARG A CA 1
ATOM 1445 C C . ARG A 1 192 ? 10.123 20.206 -9.181 1.00 76.25 192 ARG A C 1
ATOM 1447 O O . ARG A 1 192 ? 10.259 20.769 -10.262 1.00 76.25 192 ARG A O 1
ATOM 1454 N N . GLU A 1 193 ? 9.014 20.305 -8.446 1.00 71.81 193 GLU A N 1
ATOM 1455 C CA . GLU A 1 193 ? 7.790 20.960 -8.940 1.00 71.81 193 GLU A CA 1
ATOM 1456 C C . GLU A 1 193 ? 7.014 21.714 -7.841 1.00 71.81 193 GLU A C 1
ATOM 1458 O O . GLU A 1 193 ? 6.852 21.224 -6.721 1.00 71.81 193 GLU A O 1
ATOM 1463 N N . GLU A 1 194 ? 6.485 22.898 -8.178 1.00 64.75 194 GLU A N 1
ATOM 1464 C CA . GLU A 1 194 ? 5.521 23.634 -7.348 1.00 64.75 194 GLU A CA 1
ATOM 1465 C C . GLU A 1 194 ? 4.132 22.973 -7.419 1.00 64.75 194 GLU A C 1
ATOM 1467 O O . GLU A 1 194 ? 3.671 22.575 -8.487 1.00 64.75 194 GLU A O 1
ATOM 1472 N N . GLY A 1 195 ? 3.438 22.860 -6.280 1.00 67.12 195 GLY A N 1
ATOM 1473 C CA . GLY A 1 195 ? 2.094 22.258 -6.212 1.00 67.12 195 GLY A CA 1
ATOM 1474 C C . GLY A 1 195 ? 2.069 20.733 -6.062 1.00 67.12 195 GLY A C 1
ATOM 1475 O O . GLY A 1 195 ? 1.014 20.110 -6.198 1.00 67.12 195 GLY A O 1
ATOM 1476 N N . PHE A 1 196 ? 3.211 20.125 -5.754 1.00 81.50 196 PHE A N 1
ATOM 1477 C CA . PHE A 1 196 ? 3.317 18.693 -5.530 1.00 81.50 196 PHE A CA 1
ATOM 1478 C C . PHE A 1 196 ? 2.639 18.243 -4.209 1.00 81.50 196 PHE A C 1
ATOM 1480 O O . PHE A 1 196 ? 2.649 18.950 -3.198 1.00 81.50 196 PHE A O 1
ATOM 1487 N N . GLY A 1 197 ? 2.040 17.047 -4.211 1.00 88.94 197 GLY A N 1
ATOM 1488 C CA . GLY A 1 197 ? 1.298 16.487 -3.079 1.00 88.94 197 GLY A CA 1
ATOM 1489 C C . GLY A 1 197 ? 1.376 14.957 -3.012 1.00 88.94 197 GLY A C 1
ATOM 1490 O O . GLY A 1 197 ? 1.983 14.326 -3.872 1.00 88.94 197 GLY A O 1
ATOM 1491 N N . PRO A 1 198 ? 0.767 14.326 -1.995 1.00 93.88 198 PRO A N 1
ATOM 1492 C CA . PRO A 1 198 ? 0.899 12.886 -1.778 1.00 93.88 198 PRO A CA 1
ATOM 1493 C C . PRO A 1 198 ? 0.424 12.050 -2.981 1.00 93.88 198 PRO A C 1
ATOM 1495 O O . PRO A 1 198 ? -0.659 12.301 -3.518 1.00 93.88 198 PRO A O 1
ATOM 1498 N N . ASP A 1 199 ? 1.217 11.033 -3.369 1.00 93.25 199 ASP A N 1
ATOM 1499 C CA . ASP A 1 199 ? 0.981 10.199 -4.565 1.00 93.25 199 ASP A CA 1
ATOM 1500 C C . ASP A 1 199 ? -0.463 9.673 -4.605 1.00 93.25 199 ASP A C 1
ATOM 1502 O O . ASP A 1 199 ? -0.928 8.944 -3.719 1.00 93.25 199 ASP A O 1
ATOM 1506 N N . GLN A 1 200 ? -1.189 10.050 -5.661 1.00 94.50 200 GLN A N 1
ATOM 1507 C CA . GLN A 1 200 ? -2.620 9.777 -5.777 1.00 94.50 200 GLN A CA 1
ATOM 1508 C C . GLN A 1 200 ? -2.941 8.277 -5.824 1.00 94.50 200 GLN A C 1
ATOM 1510 O O . GLN A 1 200 ? -3.990 7.859 -5.333 1.00 94.50 200 GLN A O 1
ATOM 1515 N N . ARG A 1 201 ? -2.054 7.444 -6.379 1.00 94.62 201 ARG A N 1
ATOM 1516 C CA . ARG A 1 201 ? -2.278 5.993 -6.454 1.00 94.62 201 ARG A CA 1
ATOM 1517 C C . ARG A 1 201 ? -2.161 5.379 -5.068 1.00 94.62 201 ARG A C 1
ATOM 1519 O O . ARG A 1 201 ? -3.035 4.611 -4.679 1.00 94.62 201 ARG A O 1
ATOM 1526 N N . ALA A 1 202 ? -1.151 5.770 -4.292 1.00 95.62 202 ALA A N 1
ATOM 1527 C CA . ALA A 1 202 ? -0.988 5.294 -2.920 1.00 95.62 202 ALA A CA 1
ATOM 1528 C C . ALA A 1 202 ? -2.158 5.741 -2.024 1.00 95.62 202 ALA A C 1
ATOM 1530 O O . ALA A 1 202 ? -2.688 4.943 -1.248 1.00 95.62 202 ALA A O 1
ATOM 1531 N N . ARG A 1 203 ? -2.655 6.972 -2.211 1.00 96.81 203 ARG A N 1
ATOM 1532 C CA . ARG A 1 203 ? -3.896 7.445 -1.571 1.00 96.81 203 ARG A CA 1
ATOM 1533 C C . ARG A 1 203 ? -5.101 6.576 -1.928 1.00 96.81 203 ARG A C 1
ATOM 1535 O O . ARG A 1 203 ? -5.901 6.258 -1.054 1.00 96.81 203 ARG A O 1
ATOM 1542 N N . ASN A 1 204 ? -5.223 6.145 -3.184 1.00 97.56 204 ASN A N 1
ATOM 1543 C CA . ASN A 1 204 ? -6.312 5.262 -3.604 1.00 97.56 204 ASN A CA 1
ATOM 1544 C C . ASN A 1 204 ? -6.252 3.885 -2.919 1.00 97.56 204 ASN A C 1
ATOM 1546 O O . ASN A 1 204 ? -7.305 3.302 -2.664 1.00 97.56 204 ASN A O 1
ATOM 1550 N N . VAL A 1 205 ? -5.058 3.378 -2.582 1.00 97.75 205 VAL A N 1
ATOM 1551 C CA . VAL A 1 205 ? -4.905 2.145 -1.786 1.00 97.75 205 VAL A CA 1
ATOM 1552 C C . VAL A 1 205 ? -5.468 2.340 -0.375 1.00 97.75 205 VAL A C 1
ATOM 1554 O O . VAL A 1 205 ? -6.258 1.519 0.088 1.00 97.75 205 VAL A O 1
ATOM 1557 N N . LEU A 1 206 ? -5.124 3.451 0.287 1.00 97.75 206 LEU A N 1
ATOM 1558 C CA . LEU A 1 206 ? -5.656 3.783 1.615 1.00 97.75 206 LEU A CA 1
ATOM 1559 C C . LEU A 1 206 ? -7.172 4.000 1.579 1.00 97.75 206 LEU A C 1
ATOM 1561 O O . LEU A 1 206 ? -7.879 3.477 2.431 1.00 97.75 206 LEU A O 1
ATOM 1565 N N . ASN A 1 207 ? -7.695 4.675 0.555 1.00 98.12 207 ASN A N 1
ATOM 1566 C CA . ASN A 1 207 ? -9.140 4.840 0.373 1.00 98.12 207 ASN A CA 1
ATOM 1567 C C . ASN A 1 207 ? -9.856 3.495 0.174 1.00 98.12 207 ASN A C 1
ATOM 1569 O O . ASN A 1 207 ? -10.948 3.298 0.705 1.00 98.12 207 ASN A O 1
ATOM 1573 N N . ALA A 1 208 ? -9.252 2.560 -0.568 1.00 97.94 208 ALA A N 1
ATOM 1574 C CA . ALA A 1 208 ? -9.786 1.207 -0.709 1.00 97.94 208 ALA A CA 1
ATOM 1575 C C . ALA A 1 208 ? -9.812 0.472 0.639 1.00 97.94 208 ALA A C 1
ATOM 1577 O O . ALA A 1 208 ? -10.798 -0.199 0.941 1.00 97.94 208 ALA A O 1
ATOM 1578 N N . LEU A 1 209 ? -8.772 0.637 1.464 1.00 98.06 209 LEU A N 1
ATOM 1579 C CA . LEU A 1 209 ? -8.720 0.069 2.811 1.00 98.06 209 LEU A CA 1
ATOM 1580 C C . LEU A 1 209 ? -9.784 0.678 3.730 1.00 98.06 209 LEU A C 1
ATOM 1582 O O . LEU A 1 209 ? -10.511 -0.077 4.366 1.00 98.06 209 LEU A O 1
ATOM 1586 N N . ILE A 1 210 ? -9.911 2.008 3.758 1.00 97.75 210 ILE A N 1
ATOM 1587 C CA . ILE A 1 210 ? -10.930 2.731 4.537 1.00 97.75 210 ILE A CA 1
ATOM 1588 C C . ILE A 1 210 ? -12.323 2.232 4.155 1.00 97.75 210 ILE A C 1
ATOM 1590 O O . ILE A 1 210 ? -13.099 1.825 5.014 1.00 97.75 210 ILE A O 1
ATOM 1594 N N . LYS A 1 211 ? -12.621 2.179 2.851 1.00 97.81 211 LYS A N 1
ATOM 1595 C CA . LYS A 1 211 ? -13.912 1.701 2.349 1.00 97.81 211 LYS A CA 1
ATOM 1596 C C . LYS A 1 211 ? -14.185 0.246 2.737 1.00 97.81 211 LYS A C 1
ATOM 1598 O O . LYS A 1 211 ? -15.318 -0.084 3.066 1.00 97.81 211 LYS A O 1
ATOM 1603 N N . ALA A 1 212 ? -13.175 -0.621 2.672 1.00 96.94 212 ALA A N 1
ATOM 1604 C CA . ALA A 1 212 ? -13.332 -2.036 2.995 1.00 96.94 212 ALA A CA 1
ATOM 1605 C C . ALA A 1 212 ? -13.431 -2.302 4.507 1.00 96.94 212 ALA A C 1
ATOM 1607 O O . ALA A 1 212 ? -14.103 -3.246 4.912 1.00 96.94 212 ALA A O 1
ATOM 1608 N N . ALA A 1 213 ? -12.764 -1.494 5.334 1.00 96.31 213 ALA A N 1
ATOM 1609 C CA . ALA A 1 213 ? -12.824 -1.598 6.788 1.00 96.31 213 ALA A CA 1
ATOM 1610 C C . ALA A 1 213 ? -14.119 -0.999 7.364 1.00 96.31 213 ALA A C 1
ATOM 1612 O O . ALA A 1 213 ? -14.602 -1.486 8.389 1.00 96.31 213 ALA A O 1
ATOM 1613 N N . GLY A 1 214 ? -14.686 0.021 6.709 1.00 96.25 214 GLY A N 1
ATOM 1614 C CA . GLY A 1 214 ? -15.883 0.719 7.176 1.00 96.25 214 GLY A CA 1
ATOM 1615 C C . GLY A 1 214 ? -15.680 1.261 8.590 1.00 96.25 214 GLY A C 1
ATOM 1616 O O . GLY A 1 214 ? -14.637 1.840 8.893 1.00 96.25 214 GLY A O 1
ATOM 1617 N N . ASP A 1 215 ? -16.635 0.986 9.475 1.00 95.19 215 ASP A N 1
ATOM 1618 C CA . ASP A 1 215 ? -16.613 1.441 10.873 1.00 95.19 215 ASP A CA 1
ATOM 1619 C C . ASP A 1 215 ? -15.439 0.871 11.687 1.00 95.19 215 ASP A C 1
ATOM 1621 O O . ASP A 1 215 ? -15.093 1.400 12.736 1.00 95.19 215 ASP A O 1
ATOM 1625 N N . LYS A 1 216 ? -14.784 -0.196 11.207 1.00 95.88 216 LYS A N 1
ATOM 1626 C CA . LYS A 1 216 ? -13.615 -0.791 11.875 1.00 95.88 216 LYS A CA 1
ATOM 1627 C C . LYS A 1 216 ? -12.309 -0.067 11.553 1.00 95.88 216 LYS A C 1
ATOM 1629 O O . LYS A 1 216 ? -11.258 -0.468 12.054 1.00 95.88 216 LYS A O 1
ATOM 1634 N N . PHE A 1 217 ? -12.333 0.939 10.675 1.00 97.19 217 PHE A N 1
ATOM 1635 C CA . PHE A 1 217 ? -11.110 1.605 10.237 1.00 97.19 217 PHE A CA 1
ATOM 1636 C C . PHE A 1 217 ? -10.365 2.287 11.389 1.00 97.19 217 PHE A C 1
ATOM 1638 O O . PHE A 1 217 ? -9.138 2.251 11.409 1.00 97.19 217 PHE A O 1
ATOM 1645 N N . SER A 1 218 ? -11.080 2.849 12.362 1.00 96.25 218 SER A N 1
ATOM 1646 C CA . SER A 1 218 ? -10.464 3.496 13.519 1.00 96.25 218 SER A CA 1
ATOM 1647 C C . SER A 1 218 ? -9.618 2.522 14.348 1.00 96.25 218 SER A C 1
ATOM 1649 O O . SER A 1 218 ? -8.441 2.784 14.572 1.00 96.25 218 SER A O 1
ATOM 1651 N N . SER A 1 219 ? -10.145 1.333 14.657 1.00 96.88 219 SER A N 1
ATOM 1652 C CA . SER A 1 219 ? -9.409 0.261 15.345 1.00 96.88 219 SER A CA 1
ATOM 1653 C C . SER A 1 219 ? -8.210 -0.248 14.531 1.00 96.88 219 SER A C 1
ATOM 1655 O O . SER A 1 219 ? -7.109 -0.439 15.052 1.00 96.88 219 SER A O 1
ATOM 1657 N N . VAL A 1 220 ? -8.376 -0.391 13.209 1.00 97.44 220 VAL A N 1
ATOM 1658 C CA . VAL A 1 220 ? -7.269 -0.736 12.298 1.00 97.44 220 VAL A CA 1
ATOM 1659 C C . VAL A 1 220 ? -6.152 0.310 12.363 1.00 97.44 220 VAL A C 1
ATOM 1661 O O . VAL A 1 220 ? -4.970 -0.041 12.393 1.00 97.44 220 VAL A O 1
ATOM 1664 N N . PHE A 1 221 ? -6.514 1.590 12.382 1.00 97.44 221 PHE A N 1
ATOM 1665 C CA . PHE A 1 221 ? -5.557 2.684 12.446 1.00 97.44 221 PHE A CA 1
ATOM 1666 C C . PHE A 1 221 ? -4.912 2.806 13.834 1.00 97.44 221 PHE A C 1
ATOM 1668 O O . PHE A 1 221 ? -3.708 3.030 13.920 1.00 97.44 221 PHE A O 1
ATOM 1675 N N . ALA A 1 222 ? -5.666 2.578 14.912 1.00 96.56 222 ALA A N 1
ATOM 1676 C CA . ALA A 1 222 ? -5.146 2.518 16.274 1.00 96.56 222 ALA A CA 1
ATOM 1677 C C . ALA A 1 222 ? -4.080 1.423 16.420 1.00 96.56 222 ALA A C 1
ATOM 1679 O O . ALA A 1 222 ? -2.995 1.684 16.937 1.00 96.56 222 ALA A O 1
ATOM 1680 N N . HIS A 1 223 ? -4.329 0.229 15.867 1.00 96.62 223 HIS A N 1
ATOM 1681 C CA . HIS A 1 223 ? -3.332 -0.840 15.831 1.00 96.62 223 HIS A CA 1
ATOM 1682 C C . HIS A 1 223 ? -2.064 -0.425 15.075 1.00 96.62 223 HIS A C 1
ATOM 1684 O O . HIS A 1 223 ? -0.959 -0.716 15.527 1.00 96.62 223 HIS A O 1
ATOM 1690 N N . PHE A 1 224 ? -2.208 0.283 13.949 1.00 96.69 224 PHE A N 1
ATOM 1691 C CA . PHE A 1 224 ? -1.066 0.855 13.234 1.00 96.69 224 PHE A CA 1
ATOM 1692 C C . PHE A 1 224 ? -0.279 1.840 14.110 1.00 96.69 224 PHE A C 1
ATOM 1694 O O . PHE A 1 224 ? 0.943 1.721 14.181 1.00 96.69 224 PHE A O 1
ATOM 1701 N N . LEU A 1 225 ? -0.951 2.770 14.797 1.00 95.69 225 LEU A N 1
ATOM 1702 C CA . LEU A 1 225 ? -0.298 3.724 15.698 1.00 95.69 225 LEU A CA 1
ATOM 1703 C C . LEU A 1 225 ? 0.484 2.990 16.794 1.00 95.69 225 LEU A C 1
ATOM 1705 O O . LEU A 1 225 ? 1.682 3.213 16.924 1.00 95.69 225 LEU A O 1
ATOM 1709 N N . SER A 1 226 ? -0.145 2.038 17.489 1.00 93.81 226 SER A N 1
ATOM 1710 C CA . SER A 1 226 ? 0.507 1.230 18.530 1.00 93.81 226 SER A CA 1
ATOM 1711 C C . SER A 1 226 ? 1.634 0.326 18.014 1.00 93.81 226 SER A C 1
ATOM 1713 O O . SER A 1 226 ? 2.490 -0.086 18.792 1.00 93.81 226 SER A O 1
ATOM 1715 N N . ALA A 1 227 ? 1.656 0.004 16.720 1.00 93.00 227 ALA A N 1
ATOM 1716 C CA . ALA A 1 227 ? 2.696 -0.803 16.082 1.00 93.00 227 ALA A CA 1
ATOM 1717 C C . ALA A 1 227 ? 3.870 0.038 15.533 1.00 93.00 227 ALA A C 1
ATOM 1719 O O . ALA A 1 227 ? 4.569 -0.400 14.616 1.00 93.00 227 ALA A O 1
ATOM 1720 N N . GLY A 1 228 ? 4.091 1.243 16.071 1.00 92.38 228 GLY A N 1
ATOM 1721 C CA . GLY A 1 228 ? 5.154 2.162 15.649 1.00 92.38 228 GLY A CA 1
ATOM 1722 C C . GLY A 1 228 ? 4.737 3.123 14.534 1.00 92.38 228 GLY A C 1
ATOM 1723 O O . GLY A 1 228 ? 5.586 3.746 13.890 1.00 92.38 228 GLY A O 1
ATOM 1724 N N . GLY A 1 229 ? 3.435 3.261 14.281 1.00 93.88 229 GLY A N 1
ATOM 1725 C CA . GLY A 1 229 ? 2.905 4.184 13.284 1.00 93.88 229 GLY A CA 1
ATOM 1726 C C . GLY A 1 229 ? 3.203 5.650 13.593 1.00 93.88 229 GLY A C 1
ATOM 1727 O O . GLY A 1 229 ? 3.393 6.436 12.663 1.00 93.88 229 GLY A O 1
ATOM 1728 N N . ILE A 1 230 ? 3.333 6.024 14.871 1.00 93.44 230 ILE A N 1
ATOM 1729 C CA . ILE A 1 230 ? 3.699 7.399 15.245 1.00 93.44 230 ILE A CA 1
ATOM 1730 C C . ILE A 1 230 ? 5.135 7.690 14.830 1.00 93.44 230 ILE A C 1
ATOM 1732 O O . ILE A 1 230 ? 5.404 8.796 14.371 1.00 93.44 230 ILE A O 1
ATOM 1736 N N . SER A 1 231 ? 6.041 6.708 14.882 1.00 92.75 231 SER A N 1
ATOM 1737 C CA . SER A 1 231 ? 7.403 6.890 14.369 1.00 92.75 231 SER A CA 1
ATOM 1738 C C . SER A 1 231 ? 7.388 7.258 12.880 1.00 92.75 231 SER A C 1
ATOM 1740 O O . SER A 1 231 ? 7.991 8.263 12.509 1.00 92.75 231 SER A O 1
ATOM 1742 N N . VAL A 1 232 ? 6.591 6.559 12.059 1.00 93.62 232 VAL A N 1
ATOM 1743 C CA . VAL A 1 232 ? 6.425 6.863 10.621 1.00 93.62 232 VAL A CA 1
ATOM 1744 C C . VAL A 1 232 ? 5.879 8.276 10.388 1.00 93.62 232 VAL A C 1
ATOM 1746 O O . VAL A 1 232 ? 6.357 8.987 9.505 1.00 93.62 232 VAL A O 1
ATOM 1749 N N . LEU A 1 233 ? 4.884 8.704 11.173 1.00 94.06 233 LEU A N 1
ATOM 1750 C CA . LEU A 1 233 ? 4.336 10.061 11.079 1.00 94.06 233 LEU A CA 1
ATOM 1751 C C . LEU A 1 233 ? 5.357 11.112 11.542 1.00 94.06 233 LEU A C 1
ATOM 1753 O O . LEU A 1 233 ? 5.533 12.131 10.874 1.00 94.06 233 LEU A O 1
ATOM 1757 N N . SER A 1 234 ? 6.068 10.850 12.641 1.00 91.56 234 SER A N 1
ATOM 1758 C CA . SER A 1 234 ? 7.062 11.758 13.226 1.00 91.56 234 SER A CA 1
ATOM 1759 C C . SER A 1 234 ? 8.255 11.986 12.304 1.00 91.56 234 SER A C 1
ATOM 1761 O O . SER A 1 234 ? 8.743 13.107 12.185 1.00 91.56 234 SER A O 1
ATOM 1763 N N . GLU A 1 235 ? 8.670 10.948 11.576 1.00 90.69 235 GLU A N 1
ATOM 1764 C CA . GLU A 1 235 ? 9.726 11.053 10.579 1.00 90.69 235 GLU A CA 1
ATOM 1765 C C . GLU A 1 235 ? 9.354 12.015 9.458 1.00 90.69 235 GLU A C 1
ATOM 1767 O O . GLU A 1 235 ? 10.265 12.514 8.819 1.00 90.69 235 GLU A O 1
ATOM 1772 N N . SER A 1 236 ? 8.063 12.274 9.210 1.00 91.75 236 SER A N 1
ATOM 1773 C CA . SER A 1 236 ? 7.558 13.125 8.121 1.00 91.75 236 SER A CA 1
ATOM 1774 C C . SER A 1 236 ? 7.270 14.577 8.502 1.00 91.75 236 SER A C 1
ATOM 1776 O O . SER A 1 236 ? 6.830 15.342 7.647 1.00 91.75 236 SER A O 1
ATOM 1778 N N . VAL A 1 237 ? 7.506 14.972 9.758 1.00 93.56 237 VAL A N 1
ATOM 1779 C CA . VAL A 1 237 ? 7.118 16.293 10.292 1.00 93.56 237 VAL A CA 1
ATOM 1780 C C . VAL A 1 237 ? 7.687 17.451 9.472 1.00 93.56 237 VAL A C 1
ATOM 1782 O O . VAL A 1 237 ? 6.975 18.423 9.232 1.00 93.56 237 VAL A O 1
ATOM 1785 N N . ASP A 1 238 ? 8.924 17.328 8.990 1.00 93.56 238 ASP A N 1
ATOM 1786 C CA . ASP A 1 238 ? 9.566 18.296 8.095 1.00 93.56 238 ASP A CA 1
ATOM 1787 C C . ASP A 1 238 ? 8.735 18.537 6.825 1.00 93.56 238 ASP A C 1
ATOM 1789 O O . ASP A 1 238 ? 8.417 19.674 6.474 1.00 93.56 238 ASP A O 1
ATOM 1793 N N . LEU A 1 239 ? 8.311 17.449 6.180 1.00 93.50 239 LEU A N 1
ATOM 1794 C CA . LEU A 1 239 ? 7.508 17.477 4.966 1.00 93.50 239 LEU A CA 1
ATOM 1795 C C . LEU A 1 239 ? 6.108 18.043 5.239 1.00 93.50 239 LEU A C 1
ATOM 1797 O O . LEU A 1 239 ? 5.596 18.819 4.433 1.00 93.50 239 LEU A O 1
ATOM 1801 N N . LEU A 1 240 ? 5.496 17.687 6.376 1.00 93.94 240 LEU A N 1
ATOM 1802 C CA . LEU A 1 240 ? 4.180 18.203 6.772 1.00 93.94 240 LEU A CA 1
ATOM 1803 C C . LEU A 1 240 ? 4.216 19.716 7.021 1.00 93.94 240 LEU A C 1
ATOM 1805 O O . LEU A 1 240 ? 3.287 20.417 6.631 1.00 93.94 240 LEU A O 1
ATOM 1809 N N . GLN A 1 241 ? 5.284 20.225 7.638 1.00 93.81 241 GLN A N 1
ATOM 1810 C CA . GLN A 1 241 ? 5.452 21.656 7.909 1.00 93.81 241 GLN A CA 1
ATOM 1811 C C . GLN A 1 241 ? 5.702 22.471 6.636 1.00 93.81 241 GLN A C 1
ATOM 1813 O O . GLN A 1 241 ? 5.271 23.618 6.546 1.00 93.81 241 GLN A O 1
ATOM 1818 N N . GLN A 1 242 ? 6.398 21.891 5.658 1.00 92.38 242 GLN A N 1
ATOM 1819 C CA . GLN A 1 242 ? 6.762 22.578 4.416 1.00 92.38 242 GLN A CA 1
ATOM 1820 C C . GLN A 1 242 ? 5.666 22.510 3.345 1.00 92.38 242 GLN A C 1
ATOM 1822 O O . GLN A 1 242 ? 5.578 23.404 2.503 1.00 92.38 242 GLN A O 1
ATOM 1827 N N . HIS A 1 243 ? 4.822 21.472 3.359 1.00 93.19 243 HIS A N 1
ATOM 1828 C CA . HIS A 1 243 ? 3.857 21.218 2.290 1.00 93.19 243 HIS A CA 1
ATOM 1829 C C . HIS A 1 243 ? 2.437 20.987 2.819 1.00 93.19 243 HIS A C 1
ATOM 1831 O O . HIS A 1 243 ? 2.085 19.892 3.269 1.00 93.19 243 HIS A O 1
ATOM 1837 N N . GLN A 1 244 ? 1.570 21.989 2.628 1.00 92.88 244 GLN A N 1
ATOM 1838 C CA . GLN A 1 244 ? 0.166 21.949 3.059 1.00 92.88 244 GLN A CA 1
ATOM 1839 C C . GLN A 1 244 ? -0.590 20.716 2.538 1.00 92.88 244 GLN A C 1
ATOM 1841 O O . GLN A 1 244 ? -1.379 20.121 3.266 1.00 92.88 244 GLN A O 1
ATOM 1846 N N . GLY A 1 245 ? -0.319 20.273 1.304 1.00 93.94 245 GLY A N 1
ATOM 1847 C CA . GLY A 1 245 ? -0.977 19.095 0.727 1.00 93.94 245 GLY A CA 1
ATOM 1848 C C . GLY A 1 245 ? -0.729 17.800 1.513 1.00 93.94 245 GLY A C 1
ATOM 1849 O O . GLY A 1 245 ? -1.614 16.945 1.584 1.00 93.94 245 GLY A O 1
ATOM 1850 N N . PHE A 1 246 ? 0.446 17.657 2.135 1.00 95.31 246 PHE A N 1
ATOM 1851 C CA . PHE A 1 246 ? 0.751 16.522 3.005 1.00 95.31 246 PHE A CA 1
ATOM 1852 C C . PHE A 1 246 ? 0.126 16.685 4.391 1.00 95.31 246 PHE A C 1
ATOM 1854 O O . PHE A 1 246 ? -0.447 15.722 4.903 1.00 95.31 246 PHE A O 1
ATOM 1861 N N . ALA A 1 247 ? 0.169 17.892 4.963 1.00 95.19 247 ALA A N 1
ATOM 1862 C CA . ALA A 1 247 ? -0.494 18.193 6.231 1.00 95.19 247 ALA A CA 1
ATOM 1863 C C . ALA A 1 247 ? -2.005 17.920 6.162 1.00 95.19 247 ALA A C 1
ATOM 1865 O O . ALA A 1 247 ? -2.545 17.213 7.013 1.00 95.19 247 ALA A O 1
ATOM 1866 N N . ASP A 1 248 ? -2.680 18.388 5.109 1.00 95.81 248 ASP A N 1
ATOM 1867 C CA . ASP A 1 248 ? -4.107 18.148 4.875 1.00 95.81 248 ASP A CA 1
ATOM 1868 C C . ASP A 1 248 ? -4.415 16.660 4.715 1.00 95.81 248 ASP A C 1
ATOM 1870 O O . ASP A 1 248 ? -5.437 16.167 5.196 1.00 95.81 248 ASP A O 1
ATOM 1874 N N . PHE A 1 249 ? -3.546 15.933 4.014 1.00 96.44 249 PHE A N 1
ATOM 1875 C CA . PHE A 1 249 ? -3.700 14.500 3.810 1.00 96.44 249 PHE A CA 1
ATOM 1876 C C . PHE A 1 249 ? -3.613 13.722 5.128 1.00 96.44 249 PHE A C 1
ATOM 1878 O O . PHE A 1 249 ? -4.515 12.934 5.416 1.00 96.44 249 PHE A O 1
ATOM 1885 N N . VAL A 1 250 ? -2.578 13.964 5.940 1.00 96.31 250 VAL A N 1
ATOM 1886 C CA . VAL A 1 250 ? -2.417 13.301 7.244 1.00 96.31 250 VAL A CA 1
ATOM 1887 C C . VAL A 1 250 ? -3.534 13.712 8.199 1.00 96.31 250 VAL A C 1
ATOM 1889 O O . VAL A 1 250 ? -4.112 12.852 8.858 1.00 96.31 250 VAL A O 1
ATOM 1892 N N . SER A 1 251 ? -3.914 14.991 8.211 1.00 95.75 251 SER A N 1
ATOM 1893 C CA . SER A 1 251 ? -5.009 15.494 9.050 1.00 95.75 251 SER A CA 1
ATOM 1894 C C . SER A 1 251 ? -6.341 14.826 8.710 1.00 95.75 251 SER A C 1
ATOM 1896 O O . SER A 1 251 ? -7.063 14.404 9.608 1.00 95.75 251 SER A O 1
ATOM 1898 N N . LYS A 1 252 ? -6.657 14.655 7.418 1.00 96.88 252 LYS A N 1
ATOM 1899 C CA . LYS A 1 252 ? -7.856 13.923 6.975 1.00 96.88 252 LYS A CA 1
ATOM 1900 C C . LYS A 1 252 ? -7.806 12.451 7.368 1.00 96.88 252 LYS A C 1
ATOM 1902 O O . LYS A 1 252 ? -8.823 11.909 7.787 1.00 96.88 252 LYS A O 1
ATOM 1907 N N . LEU A 1 253 ? -6.647 11.807 7.229 1.00 95.56 253 LEU A N 1
ATOM 1908 C CA . LEU A 1 253 ? -6.478 10.405 7.604 1.00 95.56 253 LEU A CA 1
ATOM 1909 C C . LEU A 1 253 ? -6.701 10.201 9.107 1.00 95.56 253 LEU A C 1
ATOM 1911 O O . LEU A 1 253 ? -7.449 9.304 9.488 1.00 95.56 253 LEU A O 1
ATOM 1915 N N . LEU A 1 254 ? -6.108 11.070 9.933 1.00 95.19 254 LEU A N 1
ATOM 1916 C CA . LEU A 1 254 ? -6.313 11.080 11.378 1.00 95.19 254 LEU A CA 1
ATOM 1917 C C . LEU A 1 254 ? -7.777 11.328 11.712 1.00 95.19 254 LEU A C 1
ATOM 1919 O O . LEU A 1 254 ? -8.352 10.523 12.425 1.00 95.19 254 LEU A O 1
ATOM 1923 N N . TRP A 1 255 ? -8.396 12.364 11.136 1.00 96.38 255 TRP A N 1
ATOM 1924 C CA . TRP A 1 255 ? -9.802 12.709 11.362 1.00 96.38 255 TRP A CA 1
ATOM 1925 C C . TRP A 1 255 ? -10.754 11.533 11.117 1.00 96.38 255 TRP A C 1
ATOM 1927 O O . TRP A 1 255 ? -11.633 11.275 11.932 1.00 96.38 255 TRP A O 1
ATOM 1937 N N . ILE A 1 256 ? -10.561 10.791 10.021 1.00 96.00 256 ILE A N 1
ATOM 1938 C CA . ILE A 1 256 ? -11.385 9.616 9.693 1.00 96.00 256 ILE A CA 1
ATOM 1939 C C . ILE A 1 256 ? -11.230 8.508 10.747 1.00 96.00 256 ILE A C 1
ATOM 1941 O O . ILE A 1 256 ? -12.181 7.778 11.011 1.00 96.00 256 ILE A O 1
ATOM 1945 N N . ALA A 1 257 ? -10.045 8.371 11.338 1.00 96.25 257 ALA A N 1
ATOM 1946 C CA . ALA A 1 257 ? -9.737 7.348 12.328 1.00 96.25 257 ALA A CA 1
ATOM 1947 C C . ALA A 1 257 ? -9.899 7.808 13.789 1.00 96.25 257 ALA A C 1
ATOM 1949 O O . ALA A 1 257 ? -9.646 7.000 14.675 1.00 96.25 257 ALA A O 1
ATOM 1950 N N . TRP A 1 258 ? -10.262 9.071 14.056 1.00 95.81 258 TRP A N 1
ATOM 1951 C CA . TRP A 1 258 ? -10.044 9.740 15.350 1.00 95.81 258 TRP A CA 1
ATOM 1952 C C . TRP A 1 258 ? -11.036 9.370 16.466 1.00 95.81 258 TRP A C 1
ATOM 1954 O O . TRP A 1 258 ? -11.654 10.237 17.089 1.00 95.81 258 TRP A O 1
ATOM 1964 N N . ASP A 1 259 ? -11.185 8.082 16.748 1.00 95.12 259 ASP A N 1
ATOM 1965 C CA . ASP A 1 259 ? -11.972 7.592 17.874 1.00 95.12 259 ASP A CA 1
ATOM 1966 C C . ASP A 1 259 ? -11.148 7.475 19.167 1.00 95.12 259 ASP A C 1
ATOM 1968 O O . ASP A 1 259 ? -9.966 7.819 19.229 1.00 95.12 259 ASP A O 1
ATOM 1972 N N . GLU A 1 260 ? -11.795 6.997 20.229 1.00 94.81 260 GLU A N 1
ATOM 1973 C CA . GLU A 1 260 ? -11.160 6.836 21.535 1.00 94.81 260 GLU A CA 1
ATOM 1974 C C . GLU A 1 260 ? -9.979 5.847 21.503 1.00 94.81 260 GLU A C 1
ATOM 1976 O O . GLU A 1 260 ? -8.978 6.058 22.189 1.00 94.81 260 GLU A O 1
ATOM 1981 N N . GLU A 1 261 ? -10.051 4.785 20.694 1.00 93.88 261 GLU A N 1
ATOM 1982 C CA . GLU A 1 261 ? -8.977 3.795 20.577 1.00 93.88 261 GLU A CA 1
ATOM 1983 C C . GLU A 1 261 ? -7.748 4.406 19.892 1.00 93.88 261 GLU A C 1
ATOM 1985 O O . GLU A 1 261 ? -6.631 4.308 20.411 1.00 93.88 261 GLU A O 1
ATOM 1990 N N . ALA A 1 262 ? -7.955 5.115 18.781 1.00 93.88 262 ALA A N 1
ATOM 1991 C CA . ALA A 1 262 ? -6.900 5.815 18.063 1.00 93.88 262 ALA A CA 1
ATOM 1992 C C . ALA A 1 262 ? -6.279 6.937 18.904 1.00 93.88 262 ALA A C 1
ATOM 1994 O O . ALA A 1 262 ? -5.059 7.086 18.904 1.00 93.88 262 ALA A O 1
ATOM 1995 N N . GLN A 1 263 ? -7.082 7.684 19.668 1.00 94.50 263 GLN A N 1
ATOM 1996 C CA . GLN A 1 263 ? -6.592 8.717 20.588 1.00 94.50 263 GLN A CA 1
ATOM 1997 C C . GLN A 1 263 ? -5.694 8.127 21.679 1.00 94.50 263 GLN A C 1
ATOM 1999 O O . GLN A 1 263 ? -4.599 8.635 21.922 1.00 94.50 263 GLN A O 1
ATOM 2004 N N . ARG A 1 264 ? -6.115 7.027 22.318 1.00 93.62 264 ARG A N 1
ATOM 2005 C CA . ARG A 1 264 ? -5.295 6.339 23.328 1.00 93.62 264 ARG A CA 1
ATOM 2006 C C . ARG A 1 264 ? -3.992 5.823 22.726 1.00 93.62 264 ARG A C 1
ATOM 2008 O O . ARG A 1 264 ? -2.934 6.035 23.314 1.00 93.62 264 ARG A O 1
ATOM 2015 N N . ALA A 1 265 ? -4.056 5.195 21.551 1.00 93.25 265 ALA A N 1
ATOM 2016 C CA . ALA A 1 265 ? -2.869 4.736 20.838 1.00 93.25 265 ALA A CA 1
ATOM 2017 C C . ALA A 1 265 ? -1.922 5.908 20.526 1.00 93.25 265 ALA A C 1
ATOM 2019 O O . ALA A 1 265 ? -0.731 5.817 20.820 1.00 93.25 265 ALA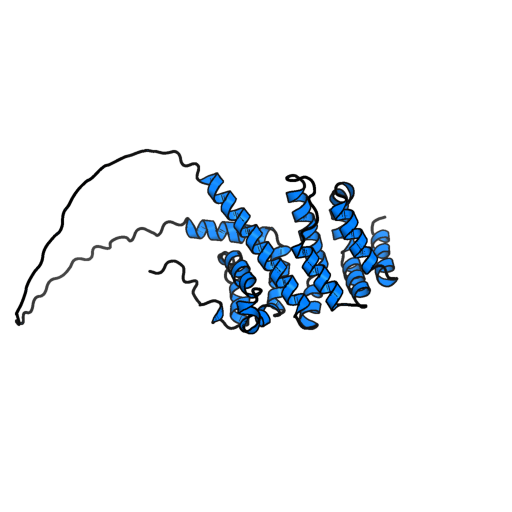 A O 1
ATOM 2020 N N . PHE A 1 266 ? -2.463 7.031 20.041 1.00 91.56 266 PHE A N 1
ATOM 2021 C CA . PHE A 1 266 ? -1.710 8.247 19.731 1.00 91.56 266 PHE A CA 1
ATOM 2022 C C . PHE A 1 266 ? -0.954 8.808 20.946 1.00 91.56 266 PHE A C 1
ATOM 2024 O O . PHE A 1 266 ? 0.215 9.170 20.849 1.00 91.56 266 PHE A O 1
ATOM 2031 N N . LEU A 1 267 ? -1.608 8.854 22.109 1.00 89.88 267 LEU A N 1
ATOM 2032 C CA . LEU A 1 267 ? -1.031 9.401 23.341 1.00 89.88 267 LEU A CA 1
ATOM 2033 C C . LEU A 1 267 ? -0.070 8.430 24.052 1.00 89.88 267 LEU A C 1
ATOM 2035 O O . LEU A 1 267 ? 0.767 8.861 24.850 1.00 89.88 267 LEU A O 1
ATOM 2039 N N . SER A 1 268 ? -0.177 7.127 23.776 1.00 85.00 268 SER A N 1
ATOM 2040 C CA . SER A 1 268 ? 0.599 6.091 24.469 1.00 85.00 268 SER A CA 1
ATOM 2041 C C . SER A 1 268 ? 2.097 6.081 24.126 1.00 85.00 268 SER A C 1
ATOM 2043 O O . SER A 1 268 ? 2.902 5.891 25.034 1.00 85.00 268 SER A O 1
ATOM 2045 N N . GLU A 1 269 ? 2.511 6.354 22.879 1.00 66.94 269 GLU A N 1
ATOM 2046 C CA . GLU A 1 269 ? 3.953 6.463 22.550 1.00 66.94 269 GLU A CA 1
ATOM 2047 C C . GLU A 1 269 ? 4.559 7.805 22.988 1.00 66.94 269 GLU A C 1
ATOM 2049 O O . GLU A 1 269 ? 5.774 7.891 23.169 1.00 66.94 269 GLU A O 1
ATOM 2054 N N . GLY A 1 270 ? 3.738 8.841 23.206 1.00 55.34 270 GLY A N 1
ATOM 2055 C CA . GLY A 1 270 ? 4.203 10.143 23.698 1.00 55.34 270 GLY A CA 1
ATOM 2056 C C . GLY A 1 270 ? 4.868 10.060 25.076 1.00 55.34 270 GLY A C 1
ATOM 2057 O O . GLY A 1 270 ? 5.816 10.788 25.341 1.00 55.34 270 GLY A O 1
ATOM 2058 N N . HIS A 1 271 ? 4.448 9.103 25.907 1.00 49.25 271 HIS A N 1
ATOM 2059 C CA . HIS A 1 271 ? 5.005 8.871 27.244 1.00 49.25 271 HIS A CA 1
ATOM 2060 C C . HIS A 1 271 ? 6.327 8.082 27.250 1.00 49.25 271 HIS A C 1
ATOM 2062 O O . HIS A 1 271 ? 6.920 7.909 28.308 1.00 49.25 271 HIS A O 1
ATOM 2068 N N . ILE A 1 272 ? 6.785 7.563 26.103 1.00 50.78 272 ILE A N 1
ATOM 2069 C CA . ILE A 1 272 ? 8.004 6.733 26.012 1.00 50.78 272 ILE A CA 1
ATOM 2070 C C . ILE A 1 272 ? 9.231 7.573 25.594 1.00 50.78 272 ILE A C 1
ATOM 2072 O O . ILE A 1 272 ? 10.359 7.084 25.644 1.00 50.78 272 ILE A O 1
ATOM 2076 N N . ARG A 1 273 ? 9.042 8.836 25.177 1.00 48.62 273 ARG A N 1
ATOM 2077 C CA . ARG A 1 273 ? 10.117 9.714 24.667 1.00 48.62 273 ARG A CA 1
ATOM 2078 C C . ARG A 1 273 ? 10.433 10.947 25.534 1.00 48.62 273 ARG A C 1
ATOM 2080 O O . ARG A 1 273 ? 11.227 11.772 25.085 1.00 48.62 273 ARG A O 1
ATOM 2087 N N . GLU A 1 274 ? 9.864 11.056 26.734 1.00 39.00 274 GLU A N 1
ATOM 2088 C CA . GLU A 1 274 ? 10.311 11.993 27.789 1.00 39.00 274 GLU A CA 1
ATOM 2089 C C . GLU A 1 274 ? 11.221 11.279 28.797 1.00 39.00 274 GLU A C 1
ATOM 2091 O O . GLU A 1 274 ? 12.232 11.895 29.205 1.00 39.00 274 GLU A O 1
#